Protein AF-A0A928RPT8-F1 (afdb_monomer_lite)

Secondary structure (DSSP, 8-state):
--SEEEEEEEEEEEEETTEEEEEEEEEESS-EEETTEEE-TT-EEEEE-TTSB-SSTT-EE-TT-EE-TT-EE-TT-EEES-EE-SSEEE-TT-EEES-EEE--SS-EEE-TT-EEES-EEESSEEE-TT-EEES-EEEEEEEE-TT-EEES-EEEEEEEEEE-TT-EEES-EEEE-SS-EE--------

Radius of gyration: 17.1 Å; chains: 1; bounding box: 44×31×48 Å

Foldseek 3Di:
DFQWDFPPVAWDWDDDPNDIFIWTWIFGCAWAPQVVDIDHHGDIFDTEGPQQEDSDAREGHHNLEHHEPQHHTEHSEYEENEYHHHQEYTYHLDYEYLEYADDEPNHEYEDDPFYEEVEYEYYQEYTEAVEYAYVEYEEYAEYEYHNFYHELEYEYEPEHYYGDDPHHHYNYYHYYDDYDDDDDDDPPDD

Sequence (190 aa):
MEKYSYDQSDFKEIERGGMIYRLCRIVALRDIHNPRLFVKAGEKGGYVFPDGLSQEGESWVDQGSVIGPQCEVAGNALVQQSYLGRNVVVKDNAVVTKSTLEFAPRGIEISGRGRVVSSYLQGNIRVSGEAAVVRSKMFGNINVFGIANVYDCNVESNSTLEIANREYYVGKTILAQGNEHRGVEKRLGR

Structure (mmCIF, N/CA/C/O backbone):
data_AF-A0A928RPT8-F1
#
_entry.id   AF-A0A928RPT8-F1
#
loop_
_atom_site.group_PDB
_atom_site.id
_atom_site.type_symbo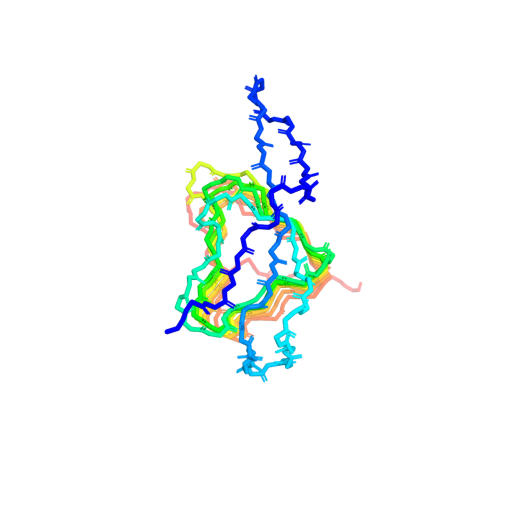l
_atom_site.label_atom_id
_atom_site.label_alt_id
_atom_site.label_comp_id
_atom_site.label_asym_id
_atom_site.label_entity_id
_atom_site.label_seq_id
_atom_site.pdbx_PDB_ins_code
_atom_site.Cartn_x
_atom_site.Cartn_y
_atom_site.Cartn_z
_atom_site.occupancy
_atom_site.B_iso_or_equiv
_atom_site.auth_seq_id
_atom_site.auth_comp_id
_atom_site.auth_asym_id
_atom_site.auth_atom_id
_atom_site.pdbx_PDB_model_num
ATOM 1 N N . MET A 1 1 ? -22.715 8.717 6.402 1.00 83.69 1 MET A N 1
ATOM 2 C CA . MET A 1 1 ? -22.383 7.779 7.494 1.00 83.69 1 MET A CA 1
ATOM 3 C C . MET A 1 1 ? -20.886 7.569 7.448 1.00 83.69 1 MET A C 1
ATOM 5 O O . MET A 1 1 ? -20.381 7.343 6.353 1.00 83.69 1 MET A O 1
ATOM 9 N N . GLU A 1 2 ? -20.192 7.716 8.575 1.00 96.44 2 GLU A N 1
ATOM 10 C CA . GLU A 1 2 ? -18.751 7.447 8.643 1.00 96.44 2 GLU A CA 1
ATOM 11 C C . GLU A 1 2 ? -18.465 5.987 8.271 1.00 96.44 2 GLU A C 1
ATOM 13 O O . GLU A 1 2 ? -19.263 5.092 8.560 1.00 96.44 2 GLU A O 1
ATOM 18 N N . LYS A 1 3 ? -17.351 5.748 7.577 1.00 98.19 3 LYS A N 1
ATOM 19 C CA . LYS A 1 3 ? -16.961 4.415 7.110 1.00 98.19 3 LYS A CA 1
ATOM 20 C C . LYS A 1 3 ? -16.283 3.618 8.219 1.00 98.19 3 LYS A C 1
ATOM 22 O O . LYS A 1 3 ? -16.537 2.423 8.361 1.00 98.19 3 LYS A O 1
ATOM 27 N N . TYR A 1 4 ? -15.425 4.266 8.997 1.00 98.69 4 TYR A N 1
ATOM 28 C CA . TYR A 1 4 ? -14.638 3.618 10.041 1.00 98.69 4 TYR A CA 1
ATOM 29 C C . TYR A 1 4 ? -14.286 4.598 11.167 1.00 98.69 4 TYR A C 1
ATOM 31 O O . TYR A 1 4 ? -14.308 5.811 10.968 1.00 98.69 4 TYR A O 1
ATOM 39 N N . SER A 1 5 ? -13.904 4.068 12.327 1.00 98.50 5 SER A N 1
ATOM 40 C CA . SER A 1 5 ? -13.319 4.827 13.438 1.00 98.50 5 SER A CA 1
ATOM 41 C C . SER A 1 5 ? -11.933 4.298 13.802 1.00 98.50 5 SER A C 1
ATOM 43 O O . SER A 1 5 ? -11.572 3.171 13.458 1.00 98.50 5 SER A O 1
ATOM 45 N N . TYR A 1 6 ? -11.164 5.097 14.538 1.00 98.38 6 TYR A N 1
ATOM 46 C CA . TYR A 1 6 ? -9.901 4.672 15.140 1.00 98.38 6 TYR A CA 1
ATOM 47 C C . TYR A 1 6 ? -10.133 4.128 16.556 1.00 98.38 6 TYR A C 1
ATOM 49 O O . TYR A 1 6 ? -10.641 4.843 17.420 1.00 98.38 6 TYR A O 1
ATOM 57 N N . ASP A 1 7 ? -9.723 2.887 16.813 1.00 98.12 7 ASP A N 1
ATOM 58 C CA . ASP A 1 7 ? -9.639 2.315 18.159 1.00 98.12 7 ASP A CA 1
ATOM 59 C C . ASP A 1 7 ? -8.396 2.888 18.858 1.00 98.12 7 ASP A C 1
ATOM 61 O O . ASP A 1 7 ? -7.265 2.476 18.606 1.00 98.12 7 ASP A O 1
ATOM 65 N N . GLN A 1 8 ? -8.606 3.882 19.724 1.00 96.00 8 GLN A N 1
ATOM 66 C CA . GLN A 1 8 ? -7.524 4.578 20.431 1.00 96.00 8 GLN A CA 1
ATOM 67 C C . GLN A 1 8 ? -6.778 3.678 21.429 1.00 96.00 8 GLN A C 1
ATOM 69 O O . GLN A 1 8 ? -5.660 4.012 21.827 1.00 96.00 8 GLN A O 1
ATOM 74 N N . SER A 1 9 ? -7.375 2.553 21.837 1.00 97.31 9 SER A N 1
ATOM 75 C CA . SER A 1 9 ? -6.769 1.598 22.770 1.00 97.31 9 SER A CA 1
ATOM 76 C C . SER A 1 9 ? -5.884 0.558 22.075 1.00 97.31 9 SER A C 1
ATOM 78 O O . SER A 1 9 ? -4.941 0.055 22.682 1.00 97.31 9 SER A O 1
ATOM 80 N N . ASP A 1 10 ? -6.136 0.284 20.793 1.00 98.31 10 ASP A N 1
ATOM 81 C CA . ASP A 1 10 ? -5.375 -0.646 19.956 1.00 98.31 10 ASP A CA 1
ATOM 82 C C . ASP A 1 10 ? -4.504 0.148 18.976 1.00 98.31 10 ASP A C 1
ATOM 84 O O . ASP A 1 10 ? -4.909 0.488 17.861 1.00 98.31 10 ASP A O 1
ATOM 88 N N . PHE A 1 11 ? -3.287 0.478 19.408 1.00 97.75 11 PHE A N 1
ATOM 89 C CA . PHE A 1 11 ? -2.359 1.300 18.639 1.00 97.75 11 PHE A CA 1
ATOM 90 C C . PHE A 1 11 ? -0.972 0.667 18.519 1.00 97.75 11 PHE A C 1
ATOM 92 O O . PHE A 1 11 ? -0.587 -0.226 19.273 1.00 97.75 11 PHE A O 1
ATOM 99 N N . LYS A 1 12 ? -0.209 1.163 17.546 1.00 96.12 12 LYS A N 1
ATOM 100 C CA . LYS A 1 12 ? 1.217 0.896 17.373 1.00 96.12 12 LYS A CA 1
ATOM 101 C C . LYS A 1 12 ? 1.977 2.204 17.291 1.00 96.12 12 LYS A C 1
ATOM 103 O O . LYS A 1 12 ? 1.490 3.175 16.716 1.00 96.12 12 LYS A O 1
ATOM 108 N N . GLU A 1 13 ? 3.195 2.188 17.804 1.00 95.94 13 GLU A N 1
ATOM 109 C CA . GLU A 1 13 ? 4.157 3.261 17.606 1.00 95.94 13 GLU A CA 1
ATOM 110 C C . GLU A 1 13 ? 5.238 2.793 16.638 1.00 95.94 13 GLU A C 1
ATOM 112 O O . GLU A 1 13 ? 5.719 1.660 16.718 1.00 95.94 13 GLU A O 1
ATOM 117 N N . ILE A 1 14 ? 5.589 3.656 15.690 1.00 91.81 14 ILE A N 1
ATOM 118 C CA . ILE A 1 14 ? 6.712 3.437 14.783 1.00 91.81 14 ILE A CA 1
ATOM 119 C C . ILE A 1 14 ? 7.678 4.610 14.895 1.00 91.81 14 ILE A C 1
ATOM 121 O O . ILE A 1 14 ? 7.263 5.768 14.909 1.00 91.81 14 ILE A O 1
ATOM 125 N N . GLU A 1 15 ? 8.971 4.310 14.936 1.00 90.69 15 GLU A N 1
ATOM 126 C CA . GLU A 1 15 ? 10.023 5.322 14.922 1.00 90.69 15 GLU A CA 1
ATOM 127 C C . GLU A 1 15 ? 10.595 5.471 13.509 1.00 90.69 15 GLU A C 1
ATOM 129 O O . GLU A 1 15 ? 10.984 4.486 12.865 1.00 90.69 15 GLU A O 1
ATOM 134 N N . ARG A 1 16 ? 10.641 6.707 13.003 1.00 83.50 16 ARG A N 1
ATOM 135 C CA . ARG A 1 16 ? 11.241 7.046 11.707 1.00 83.50 16 ARG A CA 1
ATOM 136 C C . ARG A 1 16 ? 11.881 8.428 11.763 1.00 83.50 16 ARG A C 1
ATOM 138 O O . ARG A 1 16 ? 11.219 9.410 12.076 1.00 83.50 16 ARG A O 1
ATOM 145 N N . GLY A 1 17 ? 13.169 8.508 11.421 1.00 82.06 17 GLY A N 1
ATOM 146 C CA . GLY A 1 17 ? 13.904 9.778 11.379 1.00 82.06 17 GLY A CA 1
ATOM 147 C C . GLY A 1 17 ? 13.954 10.508 12.726 1.00 82.06 17 GLY A C 1
ATOM 148 O O . GLY A 1 17 ? 13.899 11.732 12.743 1.00 82.06 17 GLY A O 1
ATOM 149 N N . GLY A 1 18 ? 13.987 9.765 13.840 1.00 88.50 18 GLY A N 1
ATOM 150 C CA . GLY A 1 18 ? 13.958 10.317 15.199 1.00 88.50 18 GLY A CA 1
ATOM 151 C C . GLY A 1 18 ? 12.587 10.830 15.659 1.00 88.50 18 GLY A C 1
ATOM 152 O O . GLY A 1 18 ? 12.485 11.396 16.742 1.00 88.50 18 GLY A O 1
ATOM 153 N N . MET A 1 19 ? 11.532 10.650 14.857 1.00 89.81 19 MET A N 1
ATOM 154 C CA . MET A 1 19 ? 10.150 10.949 15.236 1.00 89.81 19 MET A CA 1
ATOM 155 C C . MET A 1 19 ? 9.385 9.659 15.533 1.00 89.81 19 MET A C 1
ATOM 157 O O . MET A 1 19 ? 9.533 8.664 14.819 1.00 89.81 19 MET A O 1
ATOM 161 N N . ILE A 1 20 ? 8.534 9.701 16.559 1.00 94.00 20 ILE A N 1
ATOM 162 C CA . ILE A 1 20 ? 7.603 8.623 16.902 1.00 94.00 20 ILE A CA 1
ATOM 163 C C . ILE A 1 20 ? 6.233 8.966 16.318 1.00 94.00 20 ILE A C 1
ATOM 165 O O . ILE A 1 20 ? 5.695 10.046 16.556 1.00 94.00 20 ILE A O 1
ATOM 169 N N . TYR A 1 21 ? 5.665 8.033 15.561 1.00 94.44 21 TYR A N 1
ATOM 170 C CA . TYR A 1 21 ? 4.330 8.142 14.986 1.00 94.44 21 TYR A CA 1
ATOM 171 C C . TYR A 1 21 ? 3.413 7.106 15.619 1.00 94.44 21 TYR A C 1
ATOM 173 O O . TYR A 1 21 ? 3.744 5.921 15.652 1.00 94.44 21 TYR A O 1
ATOM 181 N N . ARG A 1 22 ? 2.234 7.548 16.062 1.00 97.25 22 ARG A N 1
ATOM 182 C CA . ARG A 1 22 ? 1.176 6.672 16.568 1.00 97.25 22 ARG A CA 1
ATOM 183 C C . ARG A 1 22 ? 0.184 6.341 15.458 1.00 97.25 22 ARG A C 1
ATOM 185 O O . ARG A 1 22 ? -0.337 7.235 14.796 1.00 97.25 22 ARG A O 1
ATOM 192 N N . LEU A 1 23 ? -0.070 5.053 15.271 1.00 98.19 23 LEU A N 1
ATOM 193 C CA . LEU A 1 23 ? -1.039 4.511 14.327 1.00 98.19 23 LEU A CA 1
ATOM 194 C C . LEU A 1 23 ? -2.105 3.770 15.120 1.00 98.19 23 LEU A C 1
ATOM 196 O O . LEU A 1 23 ? -1.769 2.955 15.979 1.00 98.19 23 LEU A O 1
ATOM 200 N N . CYS A 1 24 ? -3.372 4.001 14.807 1.00 98.50 24 CYS A N 1
ATOM 201 C CA . CYS A 1 24 ? -4.477 3.344 15.496 1.00 98.50 24 CYS A CA 1
ATOM 202 C C . CYS A 1 24 ? -5.098 2.281 14.593 1.00 98.50 24 CYS A C 1
ATOM 204 O O . CYS A 1 24 ? -5.123 2.408 13.364 1.00 98.50 24 CYS A O 1
ATOM 206 N N . ARG A 1 25 ? -5.586 1.207 15.206 1.00 98.69 25 ARG A N 1
ATOM 207 C CA . ARG A 1 25 ? -6.376 0.190 14.524 1.00 98.69 25 ARG A CA 1
ATOM 208 C C . ARG A 1 25 ? -7.669 0.823 14.016 1.00 98.69 25 ARG A C 1
ATOM 210 O O . ARG A 1 25 ? -8.351 1.509 14.773 1.00 98.69 25 ARG A O 1
ATOM 217 N N . ILE A 1 26 ? -8.028 0.578 12.760 1.00 98.75 26 ILE A N 1
ATOM 218 C CA . ILE A 1 26 ? -9.336 0.997 12.235 1.00 98.75 26 ILE A CA 1
ATOM 219 C C . ILE A 1 26 ? -10.408 -0.059 12.523 1.00 98.75 26 ILE A C 1
ATOM 221 O O . ILE A 1 26 ? -10.125 -1.260 12.505 1.00 98.75 26 ILE A O 1
ATOM 225 N N . VAL A 1 27 ? -11.642 0.384 12.750 1.00 98.75 27 VAL A N 1
ATOM 226 C CA . VAL A 1 27 ? -12.823 -0.470 12.946 1.00 98.75 27 VAL A CA 1
ATOM 227 C C . VAL A 1 27 ? -13.927 0.003 12.011 1.00 98.75 27 VAL A C 1
ATOM 229 O O . VAL A 1 27 ? -14.244 1.191 11.994 1.00 98.75 27 VAL A O 1
ATOM 232 N N . ALA A 1 28 ? -14.500 -0.903 11.220 1.00 98.75 28 ALA A N 1
ATOM 233 C CA . ALA A 1 28 ? -15.585 -0.569 10.305 1.00 98.75 28 ALA A CA 1
ATOM 234 C C . ALA A 1 28 ? -16.838 -0.138 11.089 1.00 98.75 28 ALA A C 1
ATOM 236 O O . ALA A 1 28 ? -17.271 -0.838 12.002 1.00 98.75 28 ALA A O 1
ATOM 237 N N . LEU A 1 29 ? -17.439 0.997 10.727 1.00 98.75 29 LEU A N 1
ATOM 238 C CA . LEU A 1 29 ? -18.676 1.503 11.347 1.00 98.75 29 LEU A CA 1
ATOM 239 C C . LEU A 1 29 ? -19.936 1.104 10.572 1.00 98.75 29 LEU A C 1
ATOM 241 O O . LEU A 1 29 ? -21.049 1.196 11.084 1.00 98.75 29 LEU A O 1
ATOM 245 N N . ARG A 1 30 ? -19.750 0.648 9.336 1.00 98.31 30 ARG A N 1
ATOM 246 C CA . ARG A 1 30 ? -20.781 0.114 8.450 1.00 98.31 30 ARG A CA 1
ATOM 247 C C . ARG A 1 30 ? -20.195 -1.015 7.618 1.00 98.31 30 ARG A C 1
ATOM 249 O O . ARG A 1 30 ? -18.977 -1.172 7.565 1.00 98.31 30 ARG A O 1
ATOM 256 N N . ASP A 1 31 ? -21.059 -1.736 6.921 1.00 98.56 31 ASP A N 1
ATOM 257 C CA . ASP A 1 31 ? -20.617 -2.670 5.895 1.00 98.56 31 ASP A CA 1
ATOM 258 C C . ASP A 1 31 ? -19.902 -1.913 4.761 1.00 98.56 31 ASP A C 1
ATOM 260 O O . ASP A 1 31 ? -20.344 -0.839 4.329 1.00 98.56 31 ASP A O 1
ATOM 264 N N . ILE A 1 32 ? -18.776 -2.461 4.299 1.00 98.44 32 ILE A N 1
ATOM 265 C CA . ILE A 1 32 ? -17.948 -1.903 3.223 1.00 98.44 32 ILE A CA 1
ATOM 266 C C . ILE A 1 32 ? -17.979 -2.877 2.053 1.00 98.44 32 ILE A C 1
ATOM 268 O O . ILE A 1 32 ? -17.556 -4.034 2.155 1.00 98.44 32 ILE A O 1
ATOM 272 N N . HIS A 1 33 ? -18.467 -2.385 0.921 1.00 97.50 33 HIS A N 1
ATOM 273 C CA . HIS A 1 33 ? -18.677 -3.144 -0.304 1.00 97.50 33 HIS A CA 1
ATOM 274 C C . HIS A 1 33 ? -17.552 -2.854 -1.299 1.00 97.50 33 HIS A C 1
ATOM 276 O O . HIS A 1 33 ? -17.775 -2.331 -2.393 1.00 97.50 33 HIS A O 1
ATOM 282 N N . ASN A 1 34 ? -16.316 -3.186 -0.920 1.00 97.94 34 ASN A N 1
ATOM 283 C CA . ASN A 1 34 ? -15.198 -3.074 -1.848 1.00 97.94 34 ASN A CA 1
ATOM 284 C C . ASN A 1 34 ? -15.406 -4.054 -3.026 1.00 97.94 34 ASN A C 1
ATOM 286 O O . ASN A 1 34 ? -15.812 -5.194 -2.808 1.00 97.94 34 ASN A O 1
ATOM 290 N N . PRO A 1 35 ? -15.060 -3.699 -4.279 1.00 96.56 35 PRO A N 1
ATOM 291 C CA . PRO A 1 35 ? -15.223 -4.603 -5.425 1.00 96.56 35 PRO A CA 1
ATOM 292 C C . PRO A 1 35 ? -14.519 -5.967 -5.309 1.00 96.56 35 PRO A C 1
ATOM 294 O O . PRO A 1 35 ? -14.736 -6.841 -6.147 1.00 96.56 35 PRO A O 1
ATOM 297 N N . ARG A 1 36 ? -13.622 -6.141 -4.331 1.00 95.81 36 ARG A N 1
ATOM 298 C CA . ARG A 1 36 ? -12.790 -7.341 -4.153 1.00 95.81 36 ARG A CA 1
ATOM 299 C C . ARG A 1 36 ? -12.995 -8.050 -2.821 1.00 95.81 36 ARG A C 1
ATOM 301 O O . ARG A 1 36 ? -12.497 -9.162 -2.670 1.00 95.81 36 ARG A O 1
ATOM 308 N N . LEU A 1 37 ? -13.675 -7.424 -1.863 1.00 95.31 37 LEU A N 1
ATOM 309 C CA . LEU A 1 37 ? -13.972 -8.023 -0.567 1.00 95.31 37 LEU A CA 1
ATOM 310 C C . LEU A 1 37 ? -15.183 -7.357 0.084 1.00 95.31 37 LEU A C 1
ATOM 312 O O . LEU A 1 37 ? -15.542 -6.233 -0.247 1.00 95.31 37 LEU A O 1
ATOM 316 N N . PHE A 1 38 ? -15.766 -8.044 1.054 1.00 97.50 38 PHE A N 1
ATOM 317 C CA . PHE A 1 38 ? -16.833 -7.513 1.888 1.00 97.50 38 PHE A CA 1
ATOM 318 C C . PHE A 1 38 ? -16.331 -7.412 3.328 1.00 97.50 38 PHE A C 1
ATOM 320 O O . PHE A 1 38 ? -15.849 -8.412 3.859 1.00 97.50 38 PHE A O 1
ATOM 327 N N . VAL A 1 39 ? -16.422 -6.222 3.927 1.00 98.50 39 VAL A N 1
ATOM 328 C CA . VAL A 1 39 ? -16.110 -5.986 5.349 1.00 98.50 39 VAL A CA 1
ATOM 329 C C . VAL A 1 39 ? -17.420 -5.766 6.075 1.00 98.50 39 VAL A C 1
ATOM 331 O O . VAL A 1 39 ? -18.199 -4.905 5.664 1.00 98.50 39 VAL A O 1
ATOM 334 N N . LYS A 1 40 ? -17.658 -6.502 7.156 1.00 98.44 40 LYS A N 1
ATOM 335 C CA . LYS A 1 40 ? -18.829 -6.258 8.004 1.00 98.44 40 LYS A CA 1
ATOM 336 C C . LYS A 1 40 ? -18.579 -5.119 8.983 1.00 98.44 40 LYS A C 1
ATOM 338 O O . LYS A 1 40 ? -17.462 -4.940 9.472 1.00 98.44 40 LYS A O 1
ATOM 343 N N . ALA A 1 41 ? -19.639 -4.400 9.337 1.00 98.62 41 ALA A N 1
ATOM 344 C CA . ALA A 1 41 ? -19.608 -3.470 10.458 1.00 98.62 41 ALA A CA 1
ATOM 345 C C . ALA A 1 41 ? -19.042 -4.154 11.721 1.00 98.62 41 ALA A C 1
ATOM 347 O O . ALA A 1 41 ? -19.405 -5.284 12.056 1.00 98.62 41 ALA A O 1
ATOM 348 N N . GLY A 1 42 ? -18.135 -3.467 12.414 1.00 98.50 42 GLY A N 1
ATOM 349 C CA . GLY A 1 42 ? -17.419 -3.966 13.588 1.00 98.50 42 GLY A CA 1
ATOM 350 C C . GLY A 1 42 ? -16.116 -4.717 13.290 1.00 98.50 42 GLY A C 1
ATOM 351 O O . GLY A 1 42 ? -15.343 -4.961 14.217 1.00 98.50 42 GLY A O 1
ATOM 352 N N . GLU A 1 43 ? -15.819 -5.065 12.033 1.00 98.69 43 GLU A N 1
ATOM 353 C CA . GLU A 1 43 ? -14.554 -5.727 11.701 1.00 98.69 43 GLU A CA 1
ATOM 354 C C . GLU A 1 43 ? -13.352 -4.782 11.846 1.00 98.69 43 GLU A C 1
ATOM 356 O O . GLU A 1 43 ? -13.387 -3.602 11.481 1.00 98.69 43 GLU A O 1
ATOM 361 N N . LYS A 1 44 ? -12.255 -5.329 12.381 1.00 98.62 44 LYS A N 1
ATOM 362 C CA . LYS A 1 44 ? -10.981 -4.623 12.548 1.00 98.62 44 LYS A CA 1
ATOM 363 C C . LYS A 1 44 ? -10.172 -4.655 11.246 1.00 98.62 44 LYS A C 1
ATOM 365 O O . LYS A 1 44 ? -9.917 -5.724 10.695 1.00 98.62 44 LYS A O 1
ATOM 370 N N . GLY A 1 45 ? -9.714 -3.491 10.791 1.00 98.69 45 GLY A N 1
ATOM 371 C CA . GLY A 1 45 ? -8.778 -3.339 9.671 1.00 98.69 45 GLY A CA 1
ATOM 372 C C . GLY A 1 45 ? -7.332 -3.186 10.143 1.00 98.69 45 GLY A C 1
ATOM 373 O O . GLY A 1 45 ? -6.969 -3.693 11.200 1.00 98.69 45 GLY A O 1
ATOM 374 N N . GLY A 1 46 ? -6.476 -2.530 9.362 1.00 98.75 46 GLY A N 1
ATOM 375 C CA . GLY A 1 46 ? -5.050 -2.347 9.672 1.00 98.75 46 GLY A CA 1
ATOM 376 C C . GLY A 1 46 ? -4.749 -1.262 10.707 1.00 98.75 46 GLY A C 1
ATOM 377 O O . GLY A 1 46 ? -5.653 -0.636 11.260 1.00 98.75 46 GLY A O 1
ATOM 378 N N . TYR A 1 47 ? -3.457 -1.035 10.960 1.00 98.81 47 TYR A N 1
ATOM 379 C CA . TYR A 1 47 ? -2.992 0.136 11.713 1.00 98.81 47 TYR A CA 1
ATOM 380 C C . TYR A 1 47 ? -2.754 1.288 10.750 1.00 98.81 47 TYR A C 1
ATOM 382 O O . TYR A 1 47 ? -1.955 1.163 9.822 1.00 98.81 47 TYR A O 1
ATOM 390 N N . VAL A 1 48 ? -3.432 2.405 10.973 1.00 98.69 48 VAL A N 1
ATOM 391 C CA . VAL A 1 48 ? -3.434 3.533 10.044 1.00 98.69 48 VAL A CA 1
ATOM 392 C C . VAL A 1 48 ? -3.071 4.793 10.820 1.00 98.69 48 VAL A C 1
ATOM 394 O O . VAL A 1 48 ? -3.614 5.054 11.896 1.00 98.69 48 VAL A O 1
ATOM 397 N N . PHE A 1 49 ? -2.114 5.557 10.300 1.00 97.94 49 PHE A N 1
ATOM 398 C CA . PHE A 1 49 ? -1.849 6.911 10.775 1.00 97.94 49 PHE A CA 1
ATOM 399 C C . PHE A 1 49 ? -3.106 7.778 10.567 1.00 97.94 49 PHE A C 1
ATOM 401 O O . PHE A 1 49 ? -3.830 7.542 9.596 1.00 97.94 49 PHE A O 1
ATOM 408 N N . PRO A 1 50 ? -3.411 8.753 11.442 1.00 96.38 50 PRO A N 1
ATOM 409 C CA . PRO A 1 50 ? -4.544 9.651 11.231 1.00 96.38 50 PRO A CA 1
ATOM 410 C C . PRO A 1 50 ? -4.601 10.194 9.795 1.00 96.38 50 PRO A C 1
ATOM 412 O O . PRO A 1 50 ? -3.571 10.537 9.218 1.00 96.38 50 PRO A O 1
ATOM 415 N N . ASP A 1 51 ? -5.799 10.186 9.211 1.00 94.69 51 ASP A N 1
ATOM 416 C CA . ASP A 1 51 ? -6.108 10.586 7.829 1.00 94.69 51 ASP A CA 1
ATOM 417 C C . ASP A 1 51 ? -5.529 9.690 6.713 1.00 94.69 51 ASP A C 1
ATOM 419 O O . ASP A 1 51 ? -5.752 9.938 5.530 1.00 94.69 51 ASP A O 1
ATOM 423 N N . GLY A 1 52 ? -4.853 8.586 7.054 1.00 97.88 52 GLY A N 1
ATOM 424 C CA . GLY A 1 52 ? -4.239 7.679 6.075 1.00 97.88 52 GLY A CA 1
ATOM 425 C C . GLY A 1 52 ? -5.210 6.825 5.245 1.00 97.88 52 GLY A C 1
ATOM 426 O O . GLY A 1 52 ? -4.796 6.172 4.287 1.00 97.88 52 GLY A O 1
ATOM 427 N N . LEU A 1 53 ? -6.498 6.807 5.594 1.00 98.75 53 LEU A N 1
ATOM 428 C CA . LEU A 1 53 ? -7.565 6.110 4.873 1.00 98.75 53 LEU A CA 1
ATOM 429 C C . LEU A 1 53 ? -8.734 7.082 4.682 1.00 98.75 53 LEU A C 1
ATOM 431 O O . LEU A 1 53 ? -9.251 7.633 5.647 1.00 98.75 53 LEU A O 1
ATOM 435 N N . SER A 1 54 ? -9.194 7.295 3.456 1.00 98.50 54 SER A N 1
ATOM 436 C CA . SER A 1 54 ? -10.332 8.188 3.216 1.00 98.50 54 SER A CA 1
ATOM 437 C C . SER A 1 54 ? -11.600 7.655 3.890 1.00 98.50 54 SER A C 1
ATOM 439 O O . SER A 1 54 ? -11.832 6.447 3.886 1.00 98.50 54 SER A O 1
ATOM 441 N N . GLN A 1 55 ? -12.440 8.535 4.442 1.00 98.38 55 GLN A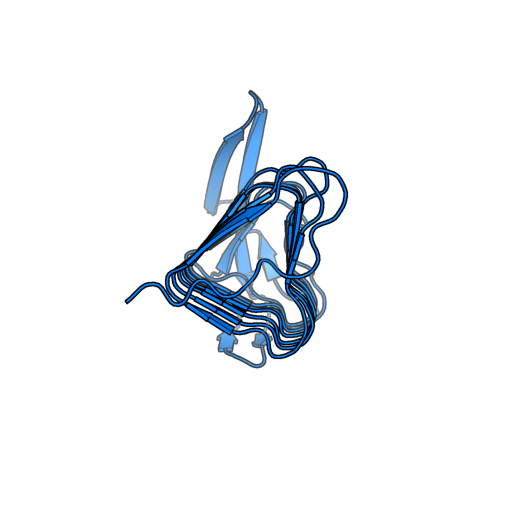 N 1
ATOM 442 C CA . GLN A 1 55 ? -13.795 8.186 4.899 1.00 98.38 55 GLN A CA 1
ATOM 443 C C . GLN A 1 55 ? -14.769 7.966 3.728 1.00 98.38 55 GLN A C 1
ATOM 445 O O . GLN A 1 55 ? -15.823 7.357 3.905 1.00 98.38 55 GLN A O 1
ATOM 450 N N . GLU A 1 56 ? -14.408 8.420 2.528 1.00 98.12 56 GLU A N 1
ATOM 451 C CA . GLU A 1 56 ? -15.201 8.276 1.310 1.00 98.12 56 GLU A CA 1
ATOM 452 C C . GLU A 1 56 ? -14.865 6.982 0.551 1.00 98.12 56 GLU A C 1
ATOM 454 O O . GLU A 1 56 ? -13.824 6.346 0.764 1.00 98.12 56 GLU A O 1
ATOM 459 N N . GLY A 1 57 ? -15.772 6.585 -0.347 1.00 97.50 57 GLY A N 1
ATOM 460 C CA . GLY A 1 57 ? -15.646 5.372 -1.157 1.00 97.50 57 GLY A CA 1
ATOM 461 C C . GLY A 1 57 ? -15.606 4.079 -0.337 1.00 97.50 57 GLY A C 1
ATOM 462 O O . GLY A 1 57 ? -15.891 4.060 0.859 1.00 97.50 57 GLY A O 1
ATOM 463 N N . GLU A 1 58 ? -15.220 2.985 -0.990 1.00 98.44 58 GLU A N 1
ATOM 464 C CA . GLU A 1 58 ? -15.174 1.642 -0.399 1.00 98.44 58 GLU A CA 1
ATOM 465 C C . GLU A 1 58 ? -13.734 1.139 -0.198 1.00 98.44 58 GLU A C 1
ATOM 467 O O . GLU A 1 58 ? -13.484 -0.067 -0.136 1.00 98.44 58 GLU A O 1
ATOM 472 N N . SER A 1 59 ? -12.751 2.045 -0.134 1.00 98.69 59 SER A N 1
ATOM 473 C CA . SER A 1 59 ? -11.360 1.678 0.127 1.00 98.69 59 SER A CA 1
ATOM 474 C C . SER A 1 59 ? -11.194 1.057 1.513 1.00 98.69 59 SER A C 1
ATOM 476 O O . SER A 1 59 ? -11.851 1.480 2.472 1.00 98.69 59 SER A O 1
ATOM 478 N N . TRP A 1 60 ? -10.304 0.067 1.621 1.00 98.81 60 TRP A N 1
ATOM 479 C CA . TRP A 1 60 ? -10.058 -0.648 2.872 1.00 98.81 60 TRP A CA 1
ATOM 480 C C . TRP A 1 60 ? -8.601 -1.085 3.037 1.00 98.81 60 TRP A C 1
ATOM 482 O O . TRP A 1 60 ? -7.897 -1.388 2.069 1.00 98.81 60 TRP A O 1
ATOM 492 N N . VAL A 1 61 ? -8.179 -1.142 4.299 1.00 98.88 61 VAL A N 1
ATOM 493 C CA . VAL A 1 61 ? -6.858 -1.588 4.746 1.00 98.88 61 VAL A CA 1
ATOM 494 C C . VAL A 1 61 ? -7.074 -2.777 5.674 1.00 98.88 61 VAL A C 1
ATOM 496 O O . VAL A 1 61 ? -7.687 -2.633 6.732 1.00 98.88 61 VAL A O 1
ATOM 499 N N . ASP A 1 62 ? -6.586 -3.955 5.293 1.00 98.44 62 ASP A N 1
ATOM 500 C CA . ASP A 1 62 ? -6.824 -5.175 6.069 1.00 98.44 62 ASP A CA 1
ATOM 501 C C . ASP A 1 62 ? -6.029 -5.242 7.381 1.00 98.44 62 ASP A C 1
ATOM 503 O O . ASP A 1 62 ? -5.077 -4.497 7.616 1.00 98.44 62 ASP A O 1
ATOM 507 N N . GLN A 1 63 ? -6.398 -6.202 8.230 1.00 98.12 63 GLN A N 1
ATOM 508 C CA . GLN A 1 63 ? -5.806 -6.395 9.553 1.00 98.12 63 GLN A CA 1
ATOM 509 C C . GLN A 1 63 ? -4.284 -6.608 9.547 1.00 98.12 63 GLN A C 1
ATOM 511 O O . GLN A 1 63 ? -3.619 -6.289 10.540 1.00 98.12 63 GLN A O 1
ATOM 516 N N . GLY A 1 64 ? -3.739 -7.139 8.448 1.00 98.06 64 GLY A N 1
ATOM 517 C CA . GLY A 1 64 ? -2.313 -7.396 8.262 1.00 98.06 64 GLY A CA 1
ATOM 518 C C . GLY A 1 64 ? -1.511 -6.197 7.755 1.00 98.06 64 GLY A C 1
ATOM 519 O O . GLY A 1 64 ? -0.300 -6.328 7.593 1.00 98.06 64 GLY A O 1
ATOM 520 N N . SER A 1 65 ? -2.153 -5.059 7.488 1.00 98.69 65 SER A N 1
ATOM 521 C CA . SER A 1 65 ? -1.513 -3.901 6.865 1.00 98.69 65 SER A CA 1
ATOM 522 C C . SER A 1 65 ? -1.197 -2.770 7.846 1.00 98.69 65 SER A C 1
ATOM 524 O O . SER A 1 65 ? -1.821 -2.621 8.903 1.00 98.69 65 SER A O 1
ATOM 526 N N . VAL A 1 66 ? -0.207 -1.957 7.474 1.00 98.44 66 VAL A N 1
ATOM 527 C CA . VAL A 1 66 ? 0.247 -0.777 8.220 1.00 98.44 66 VAL A CA 1
ATOM 528 C C . VAL A 1 66 ? 0.410 0.396 7.258 1.00 98.44 66 VAL A C 1
ATOM 530 O O . VAL A 1 66 ? 1.112 0.277 6.253 1.00 98.44 66 VAL A O 1
ATOM 533 N N . ILE A 1 67 ? -0.221 1.524 7.577 1.00 98.31 67 ILE A N 1
ATOM 534 C CA . ILE A 1 67 ? -0.221 2.745 6.766 1.00 98.31 67 ILE A CA 1
ATOM 535 C C . ILE A 1 67 ? 0.400 3.871 7.586 1.00 98.31 67 ILE A C 1
ATOM 537 O O . ILE A 1 67 ? -0.200 4.350 8.547 1.00 98.31 67 ILE A O 1
ATOM 541 N N . GLY A 1 68 ? 1.624 4.248 7.236 1.00 95.88 68 GLY A N 1
ATOM 542 C CA . GLY A 1 68 ? 2.394 5.268 7.931 1.00 95.88 68 GLY A CA 1
ATOM 543 C C . GLY A 1 68 ? 2.008 6.706 7.560 1.00 95.88 68 GLY A C 1
ATOM 544 O O . GLY A 1 68 ? 1.039 6.942 6.834 1.00 95.88 68 GLY A O 1
ATOM 545 N N . PRO A 1 69 ? 2.752 7.694 8.085 1.00 93.62 69 PRO A N 1
ATOM 546 C CA . PRO A 1 69 ? 2.422 9.108 7.940 1.00 93.62 69 PRO A CA 1
ATOM 547 C C . PRO A 1 69 ? 2.477 9.580 6.484 1.00 93.62 69 PRO A C 1
ATOM 549 O O . PRO A 1 69 ? 3.295 9.111 5.694 1.00 93.62 69 PRO A O 1
ATOM 552 N N . GLN A 1 70 ? 1.642 10.565 6.140 1.00 93.81 70 GLN A N 1
ATOM 553 C CA . GLN A 1 70 ? 1.553 11.144 4.787 1.00 93.81 70 GLN A CA 1
ATOM 554 C C . GLN A 1 70 ? 1.242 10.115 3.686 1.00 93.81 70 GLN A C 1
ATOM 556 O O . GLN A 1 70 ? 1.571 10.329 2.521 1.00 93.81 70 GLN A O 1
ATOM 561 N N . CYS A 1 71 ? 0.662 8.976 4.052 1.00 96.81 71 CYS A N 1
ATOM 562 C CA . CYS A 1 71 ? 0.071 8.060 3.092 1.00 96.81 71 CYS A CA 1
ATOM 563 C C . CYS A 1 71 ? -1.422 8.361 2.947 1.00 96.81 71 CYS A C 1
ATOM 565 O O . CYS A 1 71 ? -2.023 8.926 3.853 1.00 96.81 71 CYS A O 1
ATOM 567 N N . GLU A 1 72 ? -2.015 7.953 1.832 1.00 98.12 72 GLU A N 1
ATOM 568 C CA . GLU A 1 72 ? -3.446 8.093 1.574 1.00 98.12 72 GLU A CA 1
ATOM 569 C C . GLU A 1 72 ? -3.968 6.847 0.855 1.00 98.12 72 GLU A C 1
ATOM 571 O O . GLU A 1 72 ? -3.422 6.433 -0.171 1.00 98.12 72 GLU A O 1
ATOM 576 N N . VAL A 1 73 ? -5.043 6.255 1.377 1.00 98.88 73 VAL A N 1
ATOM 577 C CA . VAL A 1 73 ? -5.767 5.147 0.743 1.00 98.88 73 VAL A CA 1
ATOM 578 C C . VAL A 1 73 ? -7.205 5.583 0.445 1.00 98.88 73 VAL A C 1
ATOM 580 O O . VAL A 1 73 ? -7.990 5.809 1.363 1.00 98.88 73 VAL A O 1
ATOM 583 N N . ALA A 1 74 ? -7.592 5.693 -0.827 1.00 98.75 74 ALA A N 1
ATOM 584 C CA . ALA A 1 74 ? -8.854 6.333 -1.232 1.00 98.75 74 ALA A CA 1
ATOM 585 C C . ALA A 1 74 ? -9.600 5.600 -2.367 1.00 98.75 74 ALA A C 1
ATOM 587 O O . ALA A 1 74 ? -9.113 4.625 -2.940 1.00 98.75 74 ALA A O 1
ATOM 588 N N . GLY A 1 75 ? -10.814 6.058 -2.692 1.00 98.50 75 GLY A N 1
ATOM 589 C CA . GLY A 1 75 ? -11.662 5.457 -3.727 1.00 98.50 75 GLY A CA 1
ATOM 590 C C . GLY A 1 75 ? -12.144 4.057 -3.337 1.00 98.50 75 GLY A C 1
ATOM 591 O O . GLY A 1 75 ? -12.737 3.874 -2.283 1.00 98.50 75 GLY A O 1
ATOM 592 N N . ASN A 1 76 ? -11.860 3.070 -4.180 1.00 98.56 76 ASN A N 1
ATOM 593 C CA . ASN A 1 76 ? -12.085 1.635 -3.976 1.00 98.56 76 ASN A CA 1
ATOM 594 C C . ASN A 1 76 ? -10.759 0.864 -3.825 1.00 98.56 76 ASN A C 1
ATOM 596 O O . ASN A 1 76 ? -10.706 -0.349 -4.071 1.00 98.56 76 ASN A O 1
ATOM 600 N N . ALA A 1 77 ? -9.676 1.563 -3.478 1.00 98.81 77 ALA A N 1
ATOM 601 C CA . ALA A 1 77 ? -8.369 0.958 -3.299 1.00 98.81 77 ALA A CA 1
ATOM 602 C C . ALA A 1 77 ? -8.394 -0.121 -2.214 1.00 98.81 77 ALA A C 1
ATOM 604 O O . ALA A 1 77 ? -9.075 0.010 -1.196 1.00 98.81 77 ALA A O 1
ATOM 605 N N . LEU A 1 78 ? -7.618 -1.180 -2.419 1.00 98.81 78 LEU A N 1
ATOM 606 C CA . LEU A 1 78 ? -7.491 -2.265 -1.456 1.00 98.81 78 LEU A CA 1
ATOM 607 C C . LEU A 1 78 ? -6.025 -2.483 -1.089 1.00 98.81 78 LEU A C 1
ATOM 609 O O . LEU A 1 78 ? -5.200 -2.762 -1.961 1.00 98.81 78 LEU A O 1
ATOM 613 N N . VAL A 1 79 ? -5.721 -2.400 0.206 1.00 98.94 79 VAL A N 1
ATOM 614 C CA . VAL A 1 79 ? -4.390 -2.683 0.755 1.00 98.94 79 VAL A CA 1
ATOM 615 C C . VAL A 1 79 ? -4.474 -3.893 1.682 1.00 98.94 79 VAL A C 1
ATOM 617 O O . VAL A 1 79 ? -5.238 -3.888 2.648 1.00 98.94 79 VAL A O 1
ATOM 620 N N . GLN A 1 80 ? -3.710 -4.942 1.370 1.00 98.75 80 GLN A N 1
ATOM 621 C CA . GLN A 1 80 ? -3.734 -6.209 2.102 1.00 98.75 80 GLN A CA 1
ATOM 622 C C . GLN A 1 80 ? -2.342 -6.717 2.451 1.00 98.75 80 GLN A C 1
ATOM 624 O O . GLN A 1 80 ? -1.471 -6.792 1.582 1.00 98.75 80 GLN A O 1
ATOM 629 N N . GLN A 1 81 ? -2.134 -7.128 3.700 1.00 98.75 81 GLN A N 1
ATOM 630 C CA . GLN A 1 81 ? -0.864 -7.664 4.199 1.00 98.75 81 GLN A CA 1
ATOM 631 C C . GLN A 1 81 ? 0.353 -6.822 3.769 1.00 98.75 81 GLN A C 1
ATOM 633 O O . GLN A 1 81 ? 1.371 -7.374 3.356 1.00 98.75 81 GLN A O 1
ATOM 638 N N . SER A 1 82 ? 0.219 -5.495 3.749 1.00 98.81 82 SER A N 1
ATOM 639 C CA . SER A 1 82 ? 1.202 -4.592 3.139 1.00 98.81 82 SER A CA 1
ATOM 640 C C . SER A 1 82 ? 1.627 -3.475 4.084 1.00 98.81 82 SER A C 1
ATOM 642 O O . SER A 1 82 ? 0.894 -3.085 4.991 1.00 98.81 82 SER A O 1
ATOM 644 N N . TYR A 1 83 ? 2.817 -2.937 3.844 1.00 98.25 83 TYR A N 1
ATOM 645 C CA . TYR A 1 83 ? 3.353 -1.789 4.564 1.00 98.25 83 TYR A CA 1
ATOM 646 C C . TYR A 1 83 ? 3.498 -0.605 3.607 1.00 98.25 83 TYR A C 1
ATOM 648 O O . TYR A 1 83 ? 4.239 -0.685 2.624 1.00 98.25 83 TYR A O 1
ATOM 656 N N . LEU A 1 84 ? 2.801 0.492 3.905 1.00 97.81 84 LEU A N 1
ATOM 657 C CA . LEU A 1 84 ? 2.992 1.780 3.244 1.00 97.81 84 LEU A CA 1
ATOM 658 C C . LEU A 1 84 ? 3.732 2.700 4.214 1.00 97.81 84 LEU A C 1
ATOM 660 O O . LEU A 1 84 ? 3.214 3.013 5.282 1.00 97.81 84 LEU A O 1
ATOM 664 N N . GLY A 1 85 ? 4.956 3.093 3.871 1.00 94.00 85 GLY A N 1
ATOM 665 C CA . GLY A 1 85 ? 5.830 3.824 4.785 1.00 94.00 85 GLY A CA 1
ATOM 666 C C . GLY A 1 85 ? 5.471 5.300 4.934 1.00 94.00 85 GLY A C 1
ATOM 667 O O . GLY A 1 85 ? 4.965 5.723 5.968 1.00 94.00 85 GLY A O 1
ATOM 668 N N . ARG A 1 86 ? 5.819 6.104 3.927 1.00 91.94 86 ARG A N 1
ATOM 669 C CA . ARG A 1 86 ? 5.622 7.559 3.926 1.00 91.94 86 ARG A CA 1
ATOM 670 C C . ARG A 1 86 ? 5.451 8.059 2.499 1.00 91.94 86 ARG A C 1
ATOM 672 O O . ARG A 1 86 ? 6.151 7.566 1.617 1.00 91.94 86 ARG A O 1
ATOM 679 N N . ASN A 1 87 ? 4.594 9.060 2.294 1.00 94.06 87 ASN A N 1
ATOM 680 C CA . ASN A 1 87 ? 4.314 9.649 0.977 1.00 94.06 87 ASN A CA 1
ATOM 681 C C . ASN A 1 87 ? 3.829 8.604 -0.046 1.00 94.06 87 ASN A C 1
ATOM 683 O O . ASN A 1 87 ? 4.288 8.591 -1.187 1.00 94.06 87 ASN A O 1
ATOM 687 N N . VAL A 1 88 ? 2.943 7.690 0.363 1.00 97.56 88 VAL A N 1
ATOM 688 C CA . VAL A 1 88 ? 2.376 6.676 -0.538 1.00 97.56 88 VAL A CA 1
ATOM 689 C C . VAL A 1 88 ? 0.891 6.926 -0.745 1.00 97.56 88 VAL A C 1
ATOM 691 O O . VAL A 1 88 ? 0.130 6.952 0.215 1.00 97.56 88 VAL A O 1
ATOM 694 N N . VAL A 1 89 ? 0.470 7.046 -1.998 1.00 98.25 89 VAL A N 1
ATOM 695 C CA . VAL A 1 89 ? -0.936 7.216 -2.372 1.00 98.25 89 VAL A CA 1
ATOM 696 C C . VAL A 1 89 ? -1.416 5.966 -3.100 1.00 98.25 89 VAL A C 1
ATOM 698 O O . VAL A 1 89 ? -0.826 5.557 -4.099 1.00 98.25 89 VAL A O 1
ATOM 701 N N . VAL A 1 90 ? -2.505 5.367 -2.623 1.00 98.81 90 VAL A N 1
ATOM 702 C CA . VAL A 1 90 ? -3.188 4.239 -3.267 1.00 98.81 90 VAL A CA 1
ATOM 703 C C . VAL A 1 90 ? -4.656 4.613 -3.448 1.00 98.81 90 VAL A C 1
ATOM 705 O O . VAL A 1 90 ? -5.395 4.733 -2.475 1.00 98.81 90 VAL A O 1
ATOM 708 N N . LYS A 1 91 ? -5.101 4.813 -4.688 1.00 98.62 91 LYS A N 1
ATOM 709 C CA . LYS A 1 91 ? -6.443 5.352 -4.970 1.00 98.62 91 LYS A CA 1
ATOM 710 C C . LYS A 1 91 ? -7.145 4.647 -6.127 1.00 98.62 91 LYS A C 1
ATOM 712 O O . LYS A 1 91 ? -6.641 3.673 -6.686 1.00 98.62 91 LYS A O 1
ATOM 717 N N . ASP A 1 92 ? -8.327 5.139 -6.485 1.00 98.69 92 ASP A N 1
ATOM 718 C CA . ASP A 1 92 ? -9.189 4.582 -7.529 1.00 98.69 92 ASP A CA 1
ATOM 719 C C . ASP A 1 92 ? -9.551 3.118 -7.241 1.00 98.69 92 ASP A C 1
ATOM 721 O O . ASP A 1 92 ? -10.103 2.822 -6.195 1.00 98.69 92 ASP A O 1
ATOM 725 N N . ASN A 1 93 ? -9.259 2.179 -8.138 1.00 98.56 93 ASN A N 1
ATOM 726 C CA . ASN A 1 93 ? -9.469 0.746 -7.945 1.00 98.56 93 ASN A CA 1
ATOM 727 C C . ASN A 1 93 ? -8.130 0.003 -7.796 1.00 98.56 93 ASN A C 1
ATOM 729 O O . ASN A 1 93 ? -8.064 -1.181 -8.140 1.00 98.56 93 ASN A O 1
ATOM 733 N N . ALA A 1 94 ? -7.070 0.675 -7.341 1.00 98.75 94 ALA A N 1
ATOM 734 C CA . ALA A 1 94 ? -5.751 0.078 -7.173 1.00 98.75 94 ALA A CA 1
ATOM 735 C C . ALA A 1 94 ? -5.732 -1.031 -6.108 1.00 98.75 94 ALA A C 1
ATOM 737 O O . ALA A 1 94 ? -6.540 -1.049 -5.177 1.00 98.75 94 ALA A O 1
ATOM 738 N N . VAL A 1 95 ? -4.788 -1.963 -6.244 1.00 98.81 95 VAL A N 1
ATOM 739 C CA . VAL A 1 95 ? -4.590 -3.059 -5.286 1.00 98.81 95 VAL A CA 1
ATOM 740 C C . VAL A 1 95 ? -3.124 -3.173 -4.915 1.00 98.81 95 VAL A C 1
ATOM 742 O O . VAL A 1 95 ? -2.267 -3.316 -5.789 1.00 98.81 95 VAL A O 1
ATOM 745 N N . VAL A 1 96 ? -2.853 -3.184 -3.614 1.00 98.88 96 VAL A N 1
ATOM 746 C CA . VAL A 1 96 ? -1.530 -3.457 -3.056 1.00 98.88 96 VAL A CA 1
ATOM 747 C C . VAL A 1 96 ? -1.643 -4.645 -2.107 1.00 98.88 96 VAL A C 1
ATOM 749 O O . VAL A 1 96 ? -2.386 -4.599 -1.129 1.00 98.88 96 VAL A O 1
ATOM 752 N N . THR A 1 97 ? -0.929 -5.730 -2.397 1.00 98.81 97 THR A N 1
ATOM 753 C CA . THR A 1 97 ? -1.012 -6.972 -1.617 1.00 98.81 97 THR A CA 1
ATOM 754 C C . THR A 1 97 ? 0.376 -7.513 -1.303 1.00 98.81 97 THR A C 1
ATOM 756 O O . THR A 1 97 ? 1.213 -7.604 -2.202 1.00 98.81 97 THR A O 1
ATOM 759 N N . LYS A 1 98 ? 0.628 -7.930 -0.056 1.00 98.81 98 LYS A N 1
ATOM 760 C CA . LYS A 1 98 ? 1.901 -8.541 0.377 1.00 98.81 98 LYS A CA 1
ATOM 761 C C . LYS A 1 98 ? 3.139 -7.713 0.002 1.00 98.81 98 LYS A C 1
ATOM 763 O O . LYS A 1 98 ? 4.161 -8.287 -0.357 1.00 98.81 98 LYS A O 1
ATOM 768 N N . SER A 1 99 ? 3.027 -6.387 -0.013 1.00 98.81 99 SER A N 1
ATOM 769 C CA . SER A 1 99 ? 4.052 -5.505 -0.581 1.00 98.81 99 SER A CA 1
ATOM 770 C C . SER A 1 99 ? 4.533 -4.458 0.417 1.00 98.81 99 SER A C 1
ATOM 772 O O . SER A 1 99 ? 3.812 -4.076 1.338 1.00 98.81 99 SER A O 1
ATOM 774 N N . THR A 1 100 ? 5.748 -3.970 0.191 1.00 98.50 100 THR A N 1
ATOM 775 C CA . THR A 1 100 ? 6.368 -2.894 0.969 1.00 98.50 100 THR A CA 1
ATOM 776 C C . THR A 1 100 ? 6.654 -1.725 0.039 1.00 98.50 100 THR A C 1
ATOM 778 O O . THR A 1 100 ? 7.367 -1.878 -0.952 1.00 98.50 100 THR A O 1
ATOM 781 N N . LEU A 1 101 ? 6.060 -0.571 0.333 1.00 97.88 101 LEU A N 1
ATOM 782 C CA . LEU A 1 101 ? 6.233 0.668 -0.422 1.00 97.88 101 LEU A CA 1
ATOM 783 C C . LEU A 1 101 ? 6.884 1.687 0.519 1.00 97.88 101 LEU A C 1
ATOM 785 O O . LEU A 1 101 ? 6.250 2.141 1.475 1.00 97.88 101 LEU A O 1
ATOM 789 N N . GLU A 1 102 ? 8.156 2.012 0.288 1.00 91.69 102 GLU A N 1
ATOM 790 C CA . GLU A 1 102 ? 8.979 2.772 1.233 1.00 91.69 102 GLU A CA 1
ATOM 791 C C . GLU A 1 102 ? 9.621 4.026 0.621 1.00 91.69 102 GLU A C 1
ATOM 793 O O . GLU A 1 102 ? 10.062 4.031 -0.521 1.00 91.69 102 GLU A O 1
ATOM 798 N N . PHE A 1 103 ? 9.664 5.085 1.439 1.00 75.38 103 PHE A N 1
ATOM 799 C CA . PHE A 1 103 ? 10.457 6.315 1.333 1.00 75.38 103 PHE A CA 1
ATOM 800 C C . PHE A 1 103 ? 10.794 6.832 -0.075 1.00 75.38 103 PHE A C 1
ATOM 802 O O . PHE A 1 103 ? 11.699 6.341 -0.754 1.00 75.38 103 PHE A O 1
ATOM 809 N N . ALA A 1 104 ? 10.181 7.960 -0.440 1.00 64.56 104 ALA A N 1
ATOM 810 C CA . ALA A 1 104 ? 10.658 8.772 -1.548 1.00 64.56 104 ALA A CA 1
ATOM 811 C C . ALA A 1 104 ? 10.326 10.261 -1.372 1.00 64.56 104 ALA A C 1
ATOM 813 O O . ALA A 1 104 ? 9.250 10.587 -0.856 1.00 64.56 104 ALA A O 1
ATOM 814 N N . PRO A 1 105 ? 11.194 11.180 -1.839 1.00 70.12 105 PRO A N 1
ATOM 815 C CA . PRO A 1 105 ? 10.936 12.617 -1.766 1.00 70.12 105 PRO A CA 1
ATOM 816 C C . PRO A 1 105 ? 9.658 13.043 -2.502 1.00 70.12 105 PRO A C 1
ATOM 818 O O . PRO A 1 105 ? 8.982 13.959 -2.047 1.00 70.12 105 PRO A O 1
ATOM 821 N N . ARG A 1 106 ? 9.323 12.385 -3.626 1.00 78.00 106 ARG A N 1
ATOM 822 C CA . ARG A 1 106 ? 8.116 12.660 -4.432 1.00 78.00 106 ARG A CA 1
ATOM 823 C C . ARG A 1 106 ? 7.030 11.584 -4.291 1.00 78.00 106 ARG A C 1
ATOM 825 O O . ARG A 1 106 ? 5.969 11.734 -4.884 1.00 78.00 106 ARG A O 1
ATOM 832 N N . GLY A 1 107 ? 7.282 10.555 -3.483 1.00 91.88 107 GLY A N 1
ATOM 833 C CA . GLY A 1 107 ? 6.310 9.528 -3.116 1.00 91.88 107 GLY A CA 1
ATOM 834 C C . GLY A 1 107 ? 6.122 8.390 -4.121 1.00 91.88 107 GLY A C 1
ATOM 835 O O . GLY A 1 107 ? 6.708 8.375 -5.202 1.00 91.88 107 GLY A O 1
ATOM 836 N N . ILE A 1 108 ? 5.290 7.427 -3.727 1.00 97.56 108 ILE A N 1
ATOM 837 C CA . ILE A 1 108 ? 4.842 6.310 -4.565 1.00 97.56 108 ILE A CA 1
ATOM 838 C C . ILE A 1 108 ? 3.342 6.474 -4.807 1.00 97.56 108 ILE A C 1
ATOM 840 O O . ILE A 1 108 ? 2.589 6.705 -3.864 1.00 97.56 108 ILE A O 1
ATOM 844 N N . GLU A 1 109 ? 2.891 6.331 -6.049 1.00 98.06 109 GLU A N 1
ATOM 845 C CA . GLU A 1 109 ? 1.475 6.450 -6.407 1.00 98.06 109 GLU A CA 1
ATOM 846 C C . GLU A 1 109 ? 0.992 5.208 -7.157 1.00 98.06 109 GLU A C 1
ATOM 848 O O . GLU A 1 109 ? 1.487 4.900 -8.241 1.00 98.06 109 GLU A O 1
ATOM 853 N N . ILE A 1 110 ? -0.015 4.525 -6.610 1.00 98.62 110 ILE A N 1
ATOM 854 C CA . ILE A 1 110 ? -0.714 3.416 -7.264 1.00 98.62 110 ILE A CA 1
ATOM 855 C C . ILE A 1 110 ? -2.160 3.849 -7.540 1.00 98.62 110 ILE A C 1
ATOM 857 O O . ILE A 1 110 ? -2.913 4.156 -6.614 1.00 98.62 110 ILE A O 1
ATOM 861 N N . SER A 1 111 ? -2.561 3.898 -8.808 1.00 98.50 111 SER A N 1
ATOM 862 C CA . SER A 1 111 ? -3.856 4.459 -9.228 1.00 98.50 111 SER A CA 1
ATOM 863 C C . SER A 1 111 ? -4.493 3.692 -10.395 1.00 98.50 111 SER A C 1
ATOM 865 O O . SER A 1 111 ? -3.949 2.702 -10.893 1.00 98.50 111 SER A O 1
ATOM 867 N N . GLY A 1 112 ? -5.695 4.095 -10.817 1.00 98.19 112 GLY A N 1
ATOM 868 C CA . GLY A 1 112 ? -6.490 3.378 -11.815 1.00 98.19 112 GLY A CA 1
ATOM 869 C C . GLY A 1 112 ? -6.903 1.982 -11.335 1.00 98.19 112 GLY A C 1
ATOM 870 O O . GLY A 1 112 ? -7.579 1.828 -10.324 1.00 98.19 112 GLY A O 1
ATOM 871 N N . ARG A 1 113 ? -6.516 0.946 -12.077 1.00 97.88 113 ARG A N 1
ATOM 872 C CA . ARG A 1 113 ? -6.603 -0.478 -11.707 1.00 97.88 113 ARG A CA 1
ATOM 873 C C . ARG A 1 113 ? -5.210 -1.075 -11.453 1.00 97.88 113 ARG A C 1
ATOM 875 O O . ARG A 1 113 ? -5.063 -2.293 -11.542 1.00 97.88 113 ARG A O 1
ATOM 882 N N . GLY A 1 114 ? -4.209 -0.240 -11.161 1.00 98.00 114 GLY A N 1
ATOM 883 C CA . GLY A 1 114 ? -2.827 -0.653 -10.937 1.00 98.00 114 GLY A CA 1
ATOM 884 C C . GLY A 1 114 ? -2.701 -1.690 -9.819 1.00 98.00 114 GLY A C 1
ATOM 885 O O . GLY A 1 114 ? -3.420 -1.641 -8.816 1.00 98.00 114 GLY A O 1
ATOM 886 N N . ARG A 1 115 ? -1.799 -2.658 -10.002 1.00 98.50 115 ARG A N 1
ATOM 887 C CA . ARG A 1 115 ? -1.617 -3.791 -9.085 1.00 98.50 115 ARG A CA 1
ATOM 888 C C . ARG A 1 115 ? -0.165 -3.918 -8.661 1.00 98.50 115 ARG A C 1
ATOM 890 O O . ARG A 1 115 ? 0.709 -4.096 -9.502 1.00 98.50 115 ARG A O 1
ATOM 897 N N . VAL A 1 116 ? 0.076 -3.929 -7.356 1.00 98.81 116 VAL A N 1
ATOM 898 C CA . VAL A 1 116 ? 1.384 -4.235 -6.770 1.00 98.81 116 VAL A CA 1
ATOM 899 C C . VAL A 1 116 ? 1.231 -5.439 -5.851 1.00 98.81 116 VAL A C 1
ATOM 901 O O . VAL A 1 116 ? 0.467 -5.397 -4.889 1.00 98.81 116 VAL A O 1
ATOM 904 N N . VAL A 1 117 ? 1.905 -6.544 -6.169 1.00 98.81 117 VAL A N 1
ATOM 905 C CA . VAL A 1 117 ? 1.713 -7.821 -5.464 1.00 98.81 117 VAL A CA 1
ATOM 906 C C . VAL A 1 117 ? 3.049 -8.459 -5.118 1.00 98.81 117 VAL A C 1
ATOM 908 O O . VAL A 1 117 ? 3.830 -8.763 -6.012 1.00 98.81 117 VAL A O 1
ATOM 911 N N . SER A 1 118 ? 3.284 -8.754 -3.840 1.00 98.75 118 SER A N 1
ATOM 912 C CA . SER A 1 118 ? 4.523 -9.396 -3.379 1.00 98.75 118 SER A CA 1
ATOM 913 C C . SER A 1 118 ? 5.791 -8.644 -3.799 1.00 98.75 118 SER A C 1
ATOM 915 O O . SER A 1 118 ? 6.793 -9.270 -4.132 1.00 98.75 118 SER A O 1
ATOM 917 N N . SER A 1 119 ? 5.738 -7.313 -3.817 1.00 98.75 119 SER A N 1
ATOM 918 C CA . SER A 1 119 ? 6.787 -6.462 -4.383 1.00 98.75 119 SER A CA 1
ATOM 919 C C . SER A 1 119 ? 7.362 -5.492 -3.350 1.00 98.75 119 SER A C 1
ATOM 921 O O . SER A 1 119 ? 6.723 -5.168 -2.348 1.00 98.75 119 SER A O 1
ATOM 923 N N . TYR A 1 120 ? 8.575 -5.014 -3.617 1.00 98.50 120 TYR A N 1
ATOM 924 C CA . TYR A 1 120 ? 9.238 -3.968 -2.842 1.00 98.50 120 TYR A CA 1
ATOM 925 C C . TYR A 1 120 ? 9.490 -2.760 -3.745 1.00 98.50 120 TYR A C 1
ATOM 927 O O . TYR A 1 120 ? 10.199 -2.881 -4.744 1.00 98.50 120 TYR A O 1
ATOM 935 N N . LEU A 1 121 ? 8.908 -1.611 -3.412 1.00 98.06 121 LEU A N 1
ATOM 936 C CA . LEU A 1 121 ? 9.055 -0.374 -4.176 1.00 98.06 121 LEU A CA 1
ATOM 937 C C . LEU A 1 121 ? 9.693 0.697 -3.293 1.00 98.06 121 LEU A C 1
ATOM 939 O O . LEU A 1 121 ? 9.203 0.960 -2.195 1.00 98.06 121 LEU A O 1
ATOM 943 N N . GLN A 1 122 ? 10.746 1.338 -3.792 1.00 95.62 122 GLN A N 1
ATOM 944 C CA . GLN A 1 122 ? 11.406 2.449 -3.116 1.00 95.62 122 GLN A CA 1
ATOM 945 C C . GLN A 1 122 ? 11.838 3.529 -4.113 1.00 95.62 122 GLN A C 1
ATOM 947 O O . GLN A 1 122 ? 12.453 3.244 -5.134 1.00 95.62 122 GLN A O 1
ATOM 952 N N . GLY A 1 123 ? 11.556 4.794 -3.814 1.00 93.12 123 GLY A N 1
ATOM 953 C CA . GLY A 1 123 ? 11.799 5.906 -4.741 1.00 93.12 123 GLY A CA 1
ATOM 954 C C . GLY A 1 123 ? 10.522 6.453 -5.383 1.00 93.12 123 GLY A C 1
ATOM 955 O O . GLY A 1 123 ? 9.413 6.173 -4.936 1.00 93.12 123 GLY A O 1
ATOM 956 N N . ASN A 1 124 ? 10.677 7.308 -6.393 1.00 94.44 124 ASN A N 1
ATOM 957 C CA . ASN A 1 124 ? 9.566 8.026 -7.013 1.00 94.44 124 ASN A CA 1
ATOM 958 C C . ASN A 1 124 ? 8.899 7.138 -8.073 1.00 94.44 124 ASN A C 1
ATOM 960 O O . ASN A 1 124 ? 9.253 7.192 -9.253 1.00 94.44 124 ASN A O 1
ATOM 964 N N . ILE A 1 125 ? 7.971 6.287 -7.635 1.00 96.12 125 ILE A N 1
ATOM 965 C CA . ILE A 1 125 ? 7.390 5.234 -8.472 1.00 96.12 125 ILE A CA 1
ATOM 966 C C . ILE A 1 125 ? 5.899 5.478 -8.687 1.00 96.12 125 ILE A C 1
ATOM 968 O O . ILE A 1 125 ? 5.151 5.670 -7.730 1.00 96.12 125 ILE A O 1
ATOM 972 N N . ARG A 1 126 ? 5.443 5.409 -9.938 1.00 97.25 126 ARG A N 1
ATOM 973 C CA . ARG A 1 126 ? 4.017 5.433 -10.277 1.00 97.25 126 ARG A CA 1
ATOM 974 C C . ARG A 1 126 ? 3.610 4.132 -10.953 1.00 97.25 126 ARG A C 1
ATOM 976 O O . ARG A 1 126 ? 4.246 3.730 -11.919 1.00 97.25 126 ARG A O 1
ATOM 983 N N . VAL A 1 127 ? 2.527 3.515 -10.486 1.00 98.12 127 VAL A N 1
ATOM 984 C CA . VAL A 1 127 ? 1.871 2.379 -11.148 1.00 98.12 127 VAL A CA 1
ATOM 985 C C . VAL A 1 127 ? 0.422 2.756 -11.441 1.00 98.12 127 VAL A C 1
ATOM 987 O O . VAL A 1 127 ? -0.366 2.952 -10.519 1.00 98.12 127 VAL A O 1
ATOM 990 N N . SER A 1 128 ? 0.051 2.883 -12.713 1.00 97.25 128 SER A N 1
ATOM 991 C CA . SER A 1 128 ? -1.280 3.368 -13.110 1.00 97.25 128 SER A CA 1
ATOM 992 C C . SER A 1 128 ? -1.861 2.629 -14.321 1.00 97.25 128 SER A C 1
ATOM 994 O O . SER A 1 128 ? -1.225 1.759 -14.915 1.00 97.25 128 SER A O 1
ATOM 996 N N . GLY A 1 129 ? -3.108 2.942 -14.689 1.00 95.94 129 GLY A N 1
ATOM 997 C CA . GLY A 1 129 ? -3.836 2.184 -15.713 1.00 95.94 129 GLY A CA 1
ATOM 998 C C . GLY A 1 129 ? -4.217 0.798 -15.192 1.00 95.94 129 GLY A C 1
ATOM 999 O O . GLY A 1 129 ? -4.712 0.686 -14.080 1.00 95.94 129 GLY A O 1
ATOM 1000 N N . GLU A 1 130 ? -3.983 -0.254 -15.967 1.00 96.38 130 GLU A N 1
ATOM 1001 C CA . GLU A 1 130 ? -4.115 -1.661 -15.554 1.00 96.38 130 GLU A CA 1
ATOM 1002 C C . GLU A 1 130 ? -2.748 -2.333 -15.347 1.00 96.38 130 GLU A C 1
ATOM 1004 O O . GLU A 1 130 ? -2.639 -3.559 -15.383 1.00 96.38 130 GLU A O 1
ATOM 1009 N N . ALA A 1 131 ? -1.693 -1.537 -15.151 1.00 97.06 131 ALA A N 1
ATOM 1010 C CA . ALA A 1 131 ? -0.346 -2.053 -14.990 1.00 97.06 131 ALA A CA 1
ATOM 1011 C C . ALA A 1 131 ? -0.196 -2.939 -13.742 1.00 97.06 131 ALA A C 1
ATOM 1013 O O . ALA A 1 131 ? -0.800 -2.685 -12.693 1.00 97.06 131 ALA A O 1
ATOM 1014 N N . ALA A 1 132 ? 0.656 -3.958 -13.842 1.00 97.81 132 ALA A N 1
ATOM 1015 C CA . ALA A 1 132 ? 0.931 -4.900 -12.766 1.00 97.81 132 ALA A CA 1
ATOM 1016 C C . ALA A 1 132 ? 2.434 -5.019 -12.481 1.00 97.81 132 ALA A C 1
ATOM 1018 O O . ALA A 1 132 ? 3.233 -5.266 -13.383 1.00 97.81 132 ALA A O 1
ATOM 1019 N N . VAL A 1 133 ? 2.798 -4.904 -11.203 1.00 98.38 133 VAL A N 1
ATOM 1020 C CA . VAL A 1 133 ? 4.145 -5.135 -10.672 1.00 98.38 133 VAL A CA 1
ATOM 1021 C C . VAL A 1 133 ? 4.080 -6.248 -9.633 1.00 98.38 133 VAL A C 1
ATOM 1023 O O . VAL A 1 133 ? 3.565 -6.071 -8.526 1.00 98.38 133 VAL A O 1
ATOM 1026 N N . VAL A 1 134 ? 4.598 -7.419 -9.981 1.00 98.50 134 VAL A N 1
ATOM 1027 C CA . VAL A 1 134 ? 4.408 -8.648 -9.211 1.00 98.50 134 VAL A CA 1
ATOM 1028 C C . VAL A 1 134 ? 5.750 -9.300 -8.904 1.00 98.50 134 VAL A C 1
ATOM 1030 O O . VAL A 1 134 ? 6.581 -9.454 -9.797 1.00 98.50 134 VAL A O 1
ATOM 1033 N N . ARG A 1 135 ? 5.970 -9.700 -7.646 1.00 98.31 135 ARG A N 1
ATOM 1034 C CA . ARG A 1 135 ? 7.211 -10.357 -7.187 1.00 98.31 135 ARG A CA 1
ATOM 1035 C C . ARG A 1 135 ? 8.476 -9.608 -7.611 1.00 98.31 135 ARG A C 1
ATOM 1037 O O . ARG A 1 135 ? 9.477 -10.216 -7.969 1.00 98.31 135 ARG A O 1
ATOM 1044 N N 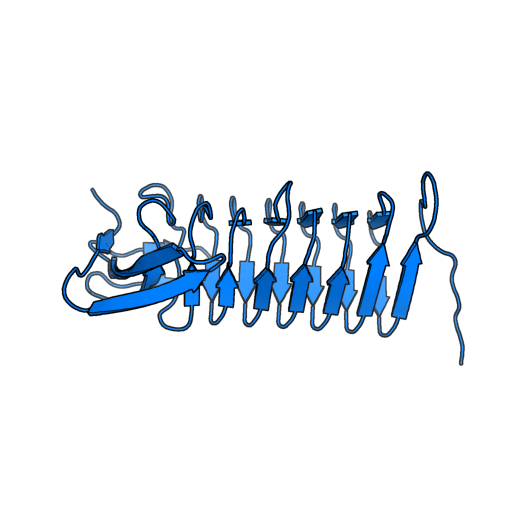. SER A 1 136 ? 8.409 -8.282 -7.622 1.00 97.94 136 SER A N 1
ATOM 1045 C CA . SER A 1 136 ? 9.453 -7.445 -8.205 1.00 97.94 136 SER A CA 1
ATOM 1046 C C . SER A 1 136 ? 10.007 -6.454 -7.193 1.00 97.94 136 SER A C 1
ATOM 1048 O O . SER A 1 136 ? 9.333 -6.063 -6.237 1.00 97.94 136 SER A O 1
ATOM 1050 N N . LYS A 1 137 ? 11.250 -6.037 -7.419 1.00 97.81 137 LYS A N 1
ATOM 1051 C CA . LYS A 1 137 ? 11.888 -4.944 -6.691 1.00 97.81 137 LYS A CA 1
ATOM 1052 C C . LYS A 1 137 ? 12.075 -3.768 -7.637 1.00 97.81 137 LYS A C 1
ATOM 1054 O O . LYS A 1 137 ? 12.517 -3.965 -8.767 1.00 97.81 137 LYS A O 1
ATOM 1059 N N . MET A 1 138 ? 11.710 -2.570 -7.198 1.00 95.88 138 MET A N 1
ATOM 1060 C CA . MET A 1 138 ? 11.880 -1.353 -7.987 1.00 95.88 138 MET A CA 1
ATOM 1061 C C . MET A 1 138 ? 12.503 -0.251 -7.145 1.00 95.88 138 MET A C 1
ATOM 1063 O O . MET A 1 138 ? 12.001 0.055 -6.062 1.00 95.88 138 MET A O 1
ATOM 1067 N N . PHE A 1 139 ? 13.560 0.360 -7.674 1.00 94.81 139 PHE A N 1
ATOM 1068 C CA . PHE A 1 139 ? 14.300 1.431 -7.024 1.00 94.81 139 PHE A CA 1
ATOM 1069 C C . PHE A 1 139 ? 14.481 2.629 -7.961 1.00 94.81 139 PHE A C 1
ATOM 1071 O O . PHE A 1 139 ? 14.988 2.485 -9.074 1.00 94.81 139 PHE A O 1
ATOM 1078 N N . GLY A 1 140 ? 14.117 3.827 -7.498 1.00 92.81 140 GLY A N 1
ATOM 1079 C CA . GLY A 1 140 ? 14.401 5.086 -8.196 1.00 92.81 140 GLY A CA 1
ATOM 1080 C C . GLY A 1 140 ? 13.186 5.744 -8.855 1.00 92.81 140 GLY A C 1
ATOM 1081 O O . GLY A 1 140 ? 12.119 5.772 -8.250 1.00 92.81 140 GLY A O 1
ATOM 1082 N N . ASN A 1 141 ? 13.348 6.345 -10.042 1.00 92.38 141 ASN A N 1
ATOM 1083 C CA . ASN A 1 141 ? 12.291 7.124 -10.716 1.00 92.38 141 ASN A CA 1
ATOM 1084 C C . ASN A 1 141 ? 11.629 6.308 -11.842 1.00 92.38 141 ASN A C 1
ATOM 1086 O O . ASN A 1 141 ? 12.110 6.314 -12.975 1.00 92.38 141 ASN A O 1
ATOM 1090 N N . ILE A 1 142 ? 10.546 5.586 -11.543 1.00 93.88 142 ILE A N 1
ATOM 1091 C CA . ILE A 1 142 ? 9.969 4.587 -12.462 1.00 93.88 142 ILE A CA 1
ATOM 1092 C C . ILE A 1 142 ? 8.464 4.815 -12.635 1.00 93.88 142 ILE A C 1
ATOM 1094 O O . ILE A 1 142 ? 7.711 4.832 -11.666 1.00 93.88 142 ILE A O 1
ATOM 1098 N N . ASN A 1 143 ? 8.006 4.922 -13.880 1.00 94.94 143 ASN A N 1
ATOM 1099 C CA . ASN A 1 143 ? 6.590 4.988 -14.230 1.00 94.94 143 ASN A CA 1
ATOM 1100 C C . ASN A 1 143 ? 6.182 3.699 -14.948 1.00 94.94 143 ASN A C 1
ATOM 1102 O O . ASN A 1 143 ? 6.622 3.455 -16.066 1.00 94.94 143 ASN A O 1
ATOM 1106 N N . VAL A 1 144 ? 5.311 2.902 -14.334 1.00 96.19 144 VAL A N 1
ATOM 1107 C CA . VAL A 1 144 ? 4.687 1.718 -14.934 1.00 96.19 144 VAL A CA 1
ATOM 1108 C C . VAL A 1 144 ? 3.227 2.047 -15.240 1.00 96.19 144 VAL A C 1
ATOM 1110 O O . VAL A 1 144 ? 2.443 2.298 -14.327 1.00 96.19 144 VAL A O 1
ATOM 1113 N N . PHE A 1 145 ? 2.830 2.089 -16.508 1.00 95.06 145 PHE A N 1
ATOM 1114 C CA . PHE A 1 145 ? 1.490 2.560 -16.872 1.00 95.06 145 PHE A CA 1
ATOM 1115 C C . PHE A 1 145 ? 0.891 1.841 -18.083 1.00 95.06 145 PHE A C 1
ATOM 1117 O O . PHE A 1 145 ? 1.529 1.026 -18.750 1.00 95.06 145 PHE A O 1
ATOM 1124 N N . GLY A 1 146 ? -0.381 2.127 -18.369 1.00 93.75 146 GLY A N 1
ATOM 1125 C CA . GLY A 1 146 ? -1.123 1.449 -19.429 1.00 93.75 146 GLY A CA 1
ATOM 1126 C C . GLY A 1 146 ? -1.492 0.032 -19.002 1.00 93.75 146 GLY A C 1
ATOM 1127 O O . GLY A 1 146 ? -2.155 -0.133 -17.988 1.00 93.75 146 GLY A O 1
ATOM 1128 N N . ILE A 1 147 ? -1.079 -0.981 -19.764 1.00 94.06 147 ILE A N 1
ATOM 1129 C CA . ILE A 1 147 ? -1.362 -2.404 -19.483 1.00 94.06 147 ILE A CA 1
ATOM 1130 C C . ILE A 1 147 ? -0.071 -3.215 -19.281 1.00 94.06 147 ILE A C 1
ATOM 1132 O O . ILE A 1 147 ? -0.020 -4.415 -19.564 1.00 94.06 147 ILE A O 1
ATOM 1136 N N . ALA A 1 148 ? 0.985 -2.535 -18.828 1.00 93.06 148 ALA A N 1
ATOM 1137 C CA . ALA A 1 148 ? 2.315 -3.106 -18.694 1.00 93.06 148 ALA A CA 1
ATOM 1138 C C . ALA A 1 148 ? 2.403 -4.086 -17.520 1.00 93.06 148 ALA A C 1
ATOM 1140 O O . ALA A 1 148 ? 1.702 -3.972 -16.515 1.00 93.06 148 ALA A O 1
ATOM 1141 N N . ASN A 1 149 ? 3.287 -5.064 -17.651 1.00 92.94 149 ASN A N 1
ATOM 1142 C CA . ASN A 1 149 ? 3.379 -6.207 -16.760 1.00 92.94 149 ASN A CA 1
ATOM 1143 C C . ASN A 1 149 ? 4.845 -6.469 -16.409 1.00 92.94 149 ASN A C 1
ATOM 1145 O O . ASN A 1 149 ? 5.650 -6.791 -17.282 1.00 92.94 149 ASN A O 1
ATOM 1149 N N . VAL A 1 150 ? 5.184 -6.354 -15.128 1.00 95.25 150 VAL A N 1
ATOM 1150 C CA . VAL A 1 150 ? 6.533 -6.572 -14.598 1.00 95.25 150 VAL A CA 1
ATOM 1151 C C . VAL A 1 150 ? 6.466 -7.678 -13.548 1.00 95.25 150 VAL A C 1
ATOM 1153 O O . VAL A 1 150 ? 5.885 -7.486 -12.481 1.00 95.25 150 VAL A O 1
ATOM 1156 N N . TYR A 1 151 ? 7.028 -8.843 -13.861 1.00 95.56 151 TYR A N 1
ATOM 1157 C CA . TYR A 1 151 ? 7.004 -10.039 -13.020 1.00 95.56 151 TYR A CA 1
ATOM 1158 C C . TYR A 1 151 ? 8.422 -10.505 -12.701 1.00 95.56 151 TYR A C 1
ATOM 1160 O O . TYR A 1 151 ? 9.251 -10.632 -13.596 1.00 95.56 151 TYR A O 1
ATOM 1168 N N . ASP A 1 152 ? 8.695 -10.831 -11.439 1.00 95.81 152 ASP A N 1
ATOM 1169 C CA . ASP A 1 152 ? 9.973 -11.438 -11.041 1.00 95.81 152 ASP A CA 1
ATOM 1170 C C . ASP A 1 152 ? 11.198 -10.607 -11.483 1.00 95.81 152 ASP A C 1
ATOM 1172 O O . ASP A 1 152 ? 12.221 -11.148 -11.901 1.00 95.81 152 ASP A O 1
ATOM 1176 N N . CYS A 1 153 ? 11.081 -9.276 -11.452 1.00 93.25 153 CYS A N 1
ATOM 1177 C CA . CYS A 1 153 ? 12.103 -8.359 -11.950 1.00 93.25 153 CYS A CA 1
ATOM 1178 C C . CYS A 1 153 ? 12.821 -7.604 -10.828 1.00 93.25 153 CYS A C 1
ATOM 1180 O O . CYS A 1 153 ? 12.244 -7.316 -9.778 1.00 93.25 153 CYS A O 1
ATOM 1182 N N . ASN A 1 154 ? 14.061 -7.200 -11.104 1.00 94.00 154 ASN A N 1
ATOM 1183 C CA . ASN A 1 154 ? 14.735 -6.125 -10.380 1.00 94.00 154 ASN A CA 1
ATOM 1184 C C . ASN A 1 154 ? 14.887 -4.920 -11.317 1.00 94.00 154 ASN A C 1
ATOM 1186 O O . ASN A 1 154 ? 15.512 -5.039 -12.369 1.00 94.00 154 ASN A O 1
ATOM 1190 N N . VAL A 1 155 ? 14.296 -3.781 -10.971 1.00 93.44 155 VAL A N 1
ATOM 1191 C CA . VAL A 1 155 ? 14.316 -2.566 -11.795 1.00 93.44 155 VAL A CA 1
ATOM 1192 C C . VAL A 1 155 ? 14.967 -1.451 -10.998 1.00 93.44 155 VAL A C 1
ATOM 1194 O O . VAL A 1 155 ? 14.472 -1.074 -9.940 1.00 93.44 155 VAL A O 1
ATOM 1197 N N . GLU A 1 156 ? 16.052 -0.893 -11.509 1.00 92.81 156 GLU A N 1
ATOM 1198 C CA . GLU A 1 156 ? 16.749 0.217 -10.868 1.00 92.81 156 GLU A CA 1
ATOM 1199 C C . GLU A 1 156 ? 16.947 1.339 -11.883 1.00 92.81 156 GLU A C 1
ATOM 1201 O O . GLU A 1 156 ? 17.426 1.116 -12.997 1.00 92.81 156 GLU A O 1
ATOM 1206 N N . SER A 1 157 ? 16.563 2.557 -11.509 1.00 87.88 157 SER A N 1
ATOM 1207 C CA . SER A 1 157 ? 16.672 3.713 -12.392 1.00 87.88 157 SER A CA 1
ATOM 1208 C C . SER A 1 157 ? 17.132 4.956 -11.647 1.00 87.88 157 SER A C 1
ATOM 1210 O O . SER A 1 157 ? 16.454 5.435 -10.739 1.00 87.88 157 SER A O 1
ATOM 1212 N N . ASN A 1 158 ? 18.263 5.528 -12.061 1.00 83.94 158 ASN A N 1
ATOM 1213 C CA . ASN A 1 158 ? 18.723 6.822 -11.543 1.00 83.94 158 ASN A CA 1
ATOM 1214 C C . ASN A 1 158 ? 18.167 8.020 -12.342 1.00 83.94 158 ASN A C 1
ATOM 1216 O O . ASN A 1 158 ? 18.315 9.167 -11.924 1.00 83.94 158 ASN A O 1
ATOM 1220 N N . SER A 1 159 ? 17.486 7.750 -13.455 1.00 85.81 159 SER A N 1
ATOM 1221 C CA . SER A 1 159 ? 16.742 8.707 -14.272 1.00 85.81 159 SER A CA 1
ATOM 1222 C C . SER A 1 159 ? 15.280 8.286 -14.401 1.00 85.81 159 SER A C 1
ATOM 1224 O O . SER A 1 159 ? 14.867 7.303 -13.788 1.00 85.81 159 SER A O 1
ATOM 1226 N N . THR A 1 160 ? 14.458 9.033 -15.138 1.00 88.56 160 THR A N 1
ATOM 1227 C CA . THR A 1 160 ? 13.078 8.605 -15.403 1.00 88.56 160 THR A CA 1
ATOM 1228 C C . THR A 1 160 ? 13.079 7.398 -16.342 1.00 88.56 160 THR A C 1
ATOM 1230 O O . THR A 1 160 ? 13.530 7.504 -17.482 1.00 88.56 160 THR A O 1
ATOM 1233 N N . LEU A 1 161 ? 12.534 6.276 -15.869 1.00 90.69 161 LEU A N 1
ATOM 1234 C CA . LEU A 1 161 ? 12.251 5.084 -16.666 1.00 90.69 161 LEU A CA 1
ATOM 1235 C C . LEU A 1 161 ? 10.741 4.939 -16.865 1.00 90.69 161 LEU A C 1
ATOM 1237 O O . LEU A 1 161 ? 9.981 4.899 -15.897 1.00 90.69 161 LEU A O 1
ATOM 1241 N N . GLU A 1 162 ? 10.313 4.816 -18.117 1.00 91.94 162 GLU A N 1
ATOM 1242 C CA . GLU A 1 162 ? 8.923 4.540 -18.483 1.00 91.94 162 GLU A CA 1
ATOM 1243 C C . GLU A 1 162 ? 8.774 3.088 -18.948 1.00 91.94 162 GLU A C 1
ATOM 1245 O O . GLU A 1 162 ? 9.434 2.658 -19.892 1.00 91.94 162 GLU A O 1
ATOM 1250 N N . ILE A 1 163 ? 7.888 2.346 -18.286 1.00 89.94 163 ILE A N 1
ATOM 1251 C CA . ILE A 1 163 ? 7.453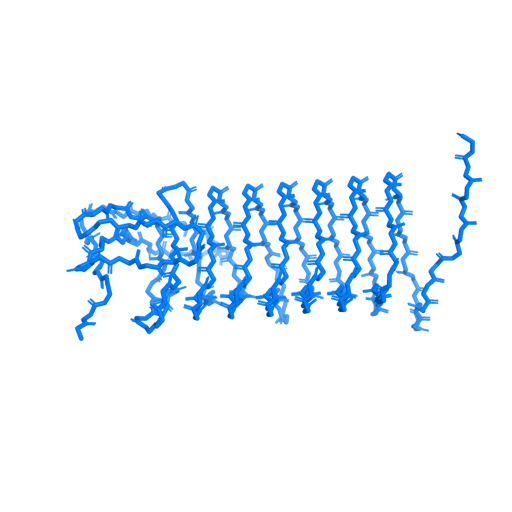 0.999 -18.651 1.00 89.94 163 ILE A CA 1
ATOM 1252 C C . ILE A 1 163 ? 5.973 1.095 -19.027 1.00 89.94 163 ILE A C 1
ATOM 1254 O O . ILE A 1 163 ? 5.113 1.328 -18.174 1.00 89.94 163 ILE A O 1
ATOM 1258 N N . ALA A 1 164 ? 5.668 0.956 -20.313 1.00 88.12 164 ALA A N 1
ATOM 1259 C CA . ALA A 1 164 ? 4.364 1.316 -20.866 1.00 88.12 164 ALA A CA 1
ATOM 1260 C C . ALA A 1 164 ? 3.800 0.240 -21.803 1.00 88.12 164 ALA A C 1
ATOM 1262 O O . ALA A 1 164 ? 4.479 -0.708 -22.182 1.00 88.12 164 ALA A O 1
ATOM 1263 N N . ASN A 1 165 ? 2.557 0.427 -22.258 1.00 77.00 165 ASN A N 1
ATOM 1264 C CA . ASN A 1 165 ? 1.913 -0.402 -23.291 1.00 77.00 165 ASN A CA 1
ATOM 1265 C C . ASN A 1 165 ? 1.761 -1.886 -22.890 1.00 77.00 165 ASN A C 1
ATOM 1267 O O . ASN A 1 165 ? 1.624 -2.201 -21.715 1.00 77.00 165 ASN A O 1
ATOM 1271 N N . ARG A 1 166 ? 1.724 -2.808 -23.867 1.00 65.00 166 ARG A N 1
ATOM 1272 C CA . ARG A 1 166 ? 1.702 -4.274 -23.661 1.00 65.00 166 ARG A CA 1
ATOM 1273 C C . ARG A 1 166 ? 3.079 -4.844 -23.295 1.00 65.00 166 ARG A C 1
ATOM 1275 O O . ARG A 1 166 ? 3.338 -6.016 -23.565 1.00 65.00 166 ARG A O 1
ATOM 1282 N N . GLU A 1 167 ? 3.985 -4.034 -22.752 1.00 74.44 167 GLU A N 1
ATOM 1283 C CA . GLU A 1 167 ? 5.296 -4.537 -22.362 1.00 74.44 167 GLU A CA 1
ATOM 1284 C C . GLU A 1 167 ? 5.161 -5.556 -21.230 1.00 74.44 167 GLU A C 1
ATOM 1286 O O . GLU A 1 167 ? 4.419 -5.365 -20.263 1.00 74.44 167 GLU A O 1
ATOM 1291 N N . TYR A 1 168 ? 5.863 -6.671 -21.401 1.00 78.06 168 TYR A N 1
ATOM 1292 C CA . TYR A 1 168 ? 5.817 -7.820 -20.516 1.00 78.06 168 TYR A CA 1
ATOM 1293 C C . TYR A 1 168 ? 7.255 -8.211 -20.170 1.00 78.06 168 TYR A C 1
ATOM 1295 O O . TYR A 1 168 ? 7.975 -8.766 -21.004 1.00 78.06 168 TYR A O 1
ATOM 1303 N N . TYR A 1 169 ? 7.680 -7.882 -18.952 1.00 82.62 169 TYR A N 1
ATOM 1304 C CA . TYR A 1 169 ? 9.001 -8.204 -18.418 1.00 82.62 169 TYR A CA 1
ATOM 1305 C C . TYR A 1 169 ? 8.868 -9.333 -17.401 1.00 82.62 169 TYR A C 1
ATOM 1307 O O . TYR A 1 169 ? 8.085 -9.226 -16.459 1.00 82.62 169 TYR A O 1
ATOM 1315 N N . VAL A 1 170 ? 9.641 -10.406 -17.591 1.00 86.25 170 VAL A N 1
ATOM 1316 C CA . VAL A 1 170 ? 9.704 -11.543 -16.661 1.00 86.25 170 VAL A CA 1
ATOM 1317 C C . VAL A 1 170 ? 11.149 -11.917 -16.390 1.00 86.25 170 VAL A C 1
ATOM 1319 O O . VAL A 1 170 ? 11.911 -12.121 -17.340 1.00 86.25 170 VAL A O 1
ATOM 1322 N N . GLY A 1 171 ? 11.526 -12.022 -15.114 1.00 82.06 171 GLY A N 1
ATOM 1323 C CA . GLY A 1 171 ? 12.849 -12.521 -14.720 1.00 82.06 171 GLY A CA 1
ATOM 1324 C C . GLY A 1 171 ? 13.998 -11.609 -15.155 1.00 82.06 171 GLY A C 1
ATOM 1325 O O . GLY A 1 171 ? 15.099 -12.087 -15.423 1.00 82.06 171 GLY A O 1
ATOM 1326 N N . LYS A 1 172 ? 13.735 -10.309 -15.338 1.00 82.25 172 LYS A N 1
ATOM 1327 C CA . LYS A 1 172 ? 14.715 -9.346 -15.865 1.00 82.25 172 LYS A CA 1
ATOM 1328 C C . LYS A 1 172 ? 15.316 -8.482 -14.768 1.00 82.25 172 LYS A C 1
ATOM 1330 O O . LYS A 1 172 ? 14.601 -8.004 -13.891 1.00 82.25 172 LYS A O 1
ATOM 1335 N N . THR A 1 173 ? 16.603 -8.189 -14.920 1.00 86.94 173 THR A N 1
ATOM 1336 C CA . THR A 1 173 ? 17.229 -7.018 -14.307 1.00 86.94 173 THR A CA 1
ATOM 1337 C C . THR A 1 173 ? 17.213 -5.882 -15.324 1.00 86.94 173 THR A C 1
ATOM 1339 O O . THR A 1 173 ? 17.745 -6.040 -16.423 1.00 86.94 173 THR A O 1
ATOM 1342 N N . ILE A 1 174 ? 16.586 -4.760 -14.978 1.00 85.00 174 ILE A N 1
ATOM 1343 C CA . ILE A 1 174 ? 16.466 -3.570 -15.824 1.00 85.00 174 ILE A CA 1
ATOM 1344 C C . ILE A 1 174 ? 17.206 -2.437 -15.121 1.00 85.00 174 ILE A C 1
ATOM 1346 O O . ILE A 1 174 ? 16.853 -2.077 -14.002 1.00 85.00 174 ILE A O 1
ATOM 1350 N N . LEU A 1 175 ? 18.227 -1.889 -15.778 1.00 83.00 175 LEU A N 1
ATOM 1351 C CA . LEU A 1 175 ? 19.015 -0.770 -15.270 1.00 83.00 175 LEU A CA 1
ATOM 1352 C C . LEU A 1 175 ? 18.889 0.397 -16.245 1.00 83.00 175 LEU A C 1
ATOM 1354 O O . LEU A 1 175 ? 19.244 0.254 -17.414 1.00 83.00 175 LEU A O 1
ATOM 1358 N N . ALA A 1 176 ? 18.404 1.540 -15.770 1.00 79.00 176 ALA A N 1
ATOM 1359 C CA . ALA A 1 176 ? 18.332 2.770 -16.553 1.00 79.00 176 ALA A CA 1
ATOM 1360 C C . ALA A 1 176 ? 19.272 3.831 -15.960 1.00 79.00 176 ALA A C 1
ATOM 1362 O O . ALA A 1 176 ? 19.199 4.163 -14.772 1.00 79.00 176 ALA A O 1
ATOM 1363 N N . GLN A 1 177 ? 20.192 4.327 -16.798 1.00 73.06 177 GLN A N 1
ATOM 1364 C CA . GLN A 1 177 ? 21.207 5.318 -16.430 1.00 73.06 177 GLN A CA 1
ATOM 1365 C C . GLN A 1 177 ? 21.279 6.477 -17.434 1.00 73.06 177 GLN A C 1
ATOM 1367 O O . GLN A 1 177 ? 21.467 6.239 -18.623 1.00 73.06 177 GLN A O 1
ATOM 1372 N N . GLY A 1 178 ? 21.199 7.728 -16.969 1.00 58.81 178 GLY A N 1
ATOM 1373 C CA . GLY A 1 178 ? 21.314 8.926 -17.824 1.00 58.81 178 GLY A CA 1
ATOM 1374 C C . GLY A 1 178 ? 19.975 9.471 -18.341 1.00 58.81 178 GLY A C 1
ATOM 1375 O O . GLY A 1 178 ? 18.922 8.913 -18.050 1.00 58.81 178 GLY A O 1
ATOM 1376 N N . ASN A 1 179 ? 19.991 10.599 -19.058 1.00 46.28 179 ASN A N 1
ATOM 1377 C CA . ASN A 1 179 ? 18.771 11.316 -19.448 1.00 46.28 179 ASN A CA 1
ATOM 1378 C C . ASN A 1 179 ? 17.967 10.527 -20.504 1.00 46.28 179 ASN A C 1
ATOM 1380 O O . ASN A 1 179 ? 18.3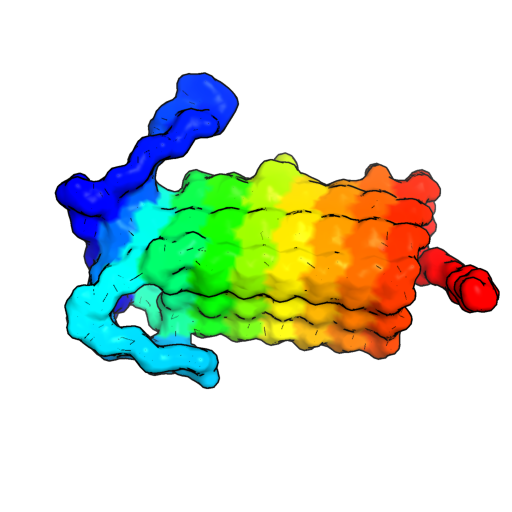57 10.493 -21.663 1.00 46.28 179 ASN A O 1
ATOM 1384 N N . GLU A 1 180 ? 16.843 9.951 -20.063 1.00 44.66 180 GLU A N 1
ATOM 1385 C CA . GLU A 1 180 ? 15.779 9.287 -20.841 1.00 44.66 180 GLU A CA 1
ATOM 1386 C C . GLU A 1 180 ? 16.100 7.887 -21.403 1.00 44.66 180 GLU A C 1
ATOM 1388 O O . GLU A 1 180 ? 16.759 7.724 -22.425 1.00 44.66 180 GLU A O 1
ATOM 1393 N N . HIS A 1 181 ? 15.527 6.854 -20.768 1.00 50.22 181 HIS A N 1
ATOM 1394 C CA . HIS A 1 181 ? 15.425 5.503 -21.334 1.00 50.22 181 HIS A CA 1
ATOM 1395 C C . HIS A 1 181 ? 13.962 5.186 -21.645 1.00 50.22 181 HIS A C 1
ATOM 1397 O O . HIS A 1 181 ? 13.174 4.888 -20.746 1.00 50.22 181 HIS A O 1
ATOM 1403 N N . ARG A 1 182 ? 13.603 5.221 -22.931 1.00 44.25 182 ARG A N 1
ATOM 1404 C CA . ARG A 1 182 ? 12.410 4.539 -23.449 1.00 44.25 182 ARG A CA 1
ATOM 1405 C C . ARG A 1 182 ? 12.822 3.142 -23.900 1.00 44.25 182 ARG A C 1
ATOM 1407 O O . ARG A 1 182 ? 13.527 3.022 -24.893 1.00 44.25 182 ARG A O 1
ATOM 1414 N N . GLY A 1 183 ? 12.369 2.122 -23.169 1.00 43.91 183 GLY A N 1
ATOM 1415 C CA . GLY A 1 183 ? 12.459 0.709 -23.550 1.00 43.91 183 GLY A CA 1
ATOM 1416 C C . GLY A 1 183 ? 13.887 0.176 -23.683 1.00 43.91 183 GLY A C 1
ATOM 1417 O O . GLY A 1 183 ? 14.484 0.232 -24.754 1.00 43.91 183 GLY A O 1
ATOM 1418 N N . VAL A 1 184 ? 14.430 -0.416 -22.616 1.00 40.56 184 VAL A N 1
ATOM 1419 C CA . VAL A 1 184 ? 15.677 -1.183 -22.743 1.00 40.56 184 VAL A CA 1
ATOM 1420 C C . VAL A 1 184 ? 15.397 -2.458 -23.540 1.00 40.56 184 VAL A C 1
ATOM 1422 O O . VAL A 1 184 ? 14.525 -3.260 -23.201 1.00 40.56 184 VAL A O 1
ATOM 1425 N N . GLU A 1 185 ? 16.168 -2.608 -24.615 1.00 37.00 185 GLU A N 1
ATOM 1426 C CA . GLU A 1 185 ? 16.194 -3.723 -25.550 1.00 37.00 185 GLU A CA 1
ATOM 1427 C C . GLU A 1 185 ? 16.080 -5.112 -24.910 1.00 37.00 185 GLU A C 1
ATOM 1429 O O . GLU A 1 185 ? 16.693 -5.451 -23.893 1.00 37.00 185 GLU A O 1
ATOM 1434 N N . LYS A 1 186 ? 15.368 -5.973 -25.645 1.00 45.00 186 LYS A N 1
ATOM 1435 C CA . LYS A 1 186 ? 15.426 -7.432 -25.566 1.00 45.00 186 LYS A CA 1
ATOM 1436 C C . LYS A 1 186 ? 16.876 -7.920 -25.413 1.00 45.00 186 LYS A C 1
ATOM 1438 O O . LYS A 1 186 ? 17.578 -8.106 -26.401 1.00 45.00 186 LYS A O 1
ATOM 1443 N N . ARG A 1 187 ? 17.268 -8.334 -24.209 1.00 34.66 187 ARG A N 1
ATOM 1444 C CA . ARG A 1 187 ? 18.169 -9.487 -24.066 1.00 34.66 187 ARG A CA 1
ATOM 1445 C C . ARG A 1 187 ? 17.353 -10.712 -23.678 1.00 34.66 187 ARG A C 1
ATOM 1447 O O . ARG A 1 187 ? 17.094 -11.001 -22.507 1.00 34.66 187 ARG A O 1
ATOM 1454 N N . LEU A 1 188 ? 16.905 -11.419 -24.716 1.00 44.94 188 LEU A N 1
ATOM 1455 C CA . LEU A 1 188 ? 16.671 -12.860 -24.668 1.00 44.94 188 LEU A CA 1
ATOM 1456 C C . LEU A 1 188 ? 18.046 -13.515 -24.467 1.00 44.94 188 LEU A C 1
ATOM 1458 O O . LEU A 1 188 ? 18.773 -13.762 -25.423 1.00 44.94 188 LEU A O 1
ATOM 1462 N N . GLY A 1 189 ? 18.443 -13.686 -23.208 1.00 32.22 189 GLY A N 1
ATOM 1463 C CA . GLY A 1 189 ? 19.579 -14.511 -22.820 1.00 32.22 189 GLY A CA 1
ATOM 1464 C C . GLY A 1 189 ? 19.037 -15.847 -22.340 1.00 32.22 189 GLY A C 1
ATOM 1465 O O . GLY A 1 189 ? 18.331 -15.847 -21.339 1.00 32.22 189 GLY A O 1
ATOM 1466 N N . ARG A 1 190 ? 19.311 -16.871 -23.155 1.00 35.41 190 ARG A N 1
ATOM 1467 C CA . ARG A 1 190 ? 19.045 -18.320 -23.055 1.00 35.41 190 ARG A CA 1
ATOM 1468 C C . ARG A 1 190 ? 18.539 -18.866 -21.723 1.00 35.41 190 ARG A C 1
ATOM 1470 O O . ARG A 1 190 ? 19.225 -18.650 -20.705 1.00 35.41 190 ARG A O 1
#

pLDDT: mean 91.0, std 14.65, range [32.22, 98.94]

=== Feature glossary ===
The record interleaves many kinds of information about one protein. Here is each kind framed as the question it answers.

Q: What does the local fold look like, residue by residue?
A: The Foldseek 3Di string encodes local tertiary geometry as a 20-letter alphabet — one character per residue — derived from the relative positions of nearby Cα atoms. Unlike the amino-acid sequence, 3Di is a direct function of the 3D structure, so two proteins with the same fold have simil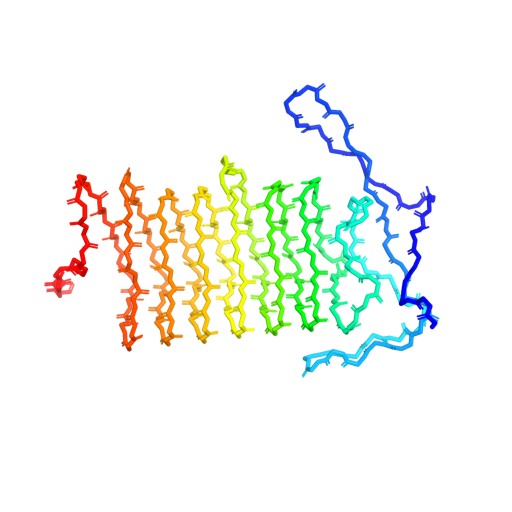ar 3Di strings even at low sequence identity.

Q: Which residues are in helices, strands, or loops?
A: The SS8 string is DSSP's per-residue secondary-structure call. α-helix (H) means an i→i+4 H-bond ladder; β-strand (E) means the residue participates in a β-sheet; 3₁₀ (G) and π (I) are tighter and wider helices; T/S are turns/bends; '-' is loop.

Q: How big and how compact is the whole molecule?
A: Radius of gyration (Rg) is the root-mean-square distance of Cα atoms from their centroid — a single number for overall size and compactness. A globular domain of N residues has Rg ≈ 2.2·N^0.38 Å; an extended or disordered chain has a much larger Rg. The Cα contact count is the number of residue pairs whose Cα atoms are within 8 Å and are more than four positions apart in sequence — a standard proxy for tertiary packing density. The bounding box is the smallest axis-aligned box enclosing all Cα atoms.

Q: Where is each backbone atom in 3D?
A: Structure coordinates are given as an mmCIF _atom_site loop: one row per atom with element, residue name, chain id, sequence number, and x/y/z position in Å. Only the four main-chain atoms per residue are included here; side chains are omitted to keep the record compact.

Q: What is the amino-acid chain?
A: Primary structure: the covalent order of the twenty standard amino acids along the backbone. Two proteins with the same sequence will (almost always) fold to the same structure; two with 30% identity often share a fold but not the details.

Q: What if only a Cα trace is available?
A: Three-state secondary structure (P-SEA) collapses the eight DSSP classes into helix (a), strand (b), and coil (c). P-SEA assigns these from Cα geometry alone — distances and angles — without requiring backbone oxygens, so it works on any Cα trace.

Q: What family and function is it annotated with?
A: Database cross-references. InterPro integrates a dozen domain/family signature databases into unified entries with residue-range hits. GO terms attach function/process/location labels with evidence codes. CATH codes position the fold in a four-level structural taxonomy. Organism is the NCBI-taxonomy species name.

Q: How confident is the AlphaFold model at each residue?
A: pLDDT is the predicted lDDT-Cα score: AlphaFold's confidence that the local environment of each residue (all inter-atomic distances within 15 Å) is correctly placed. It is a per-residue number between 0 and 100, with higher meaning more reliable.

Q: How mobile is each atom in the crystal?
A: B-factor (Debye–Waller factor) reflects atomic displacement in the crystal lattice. It is an experimental observable (units Å²), not a prediction; low values mean the atom is pinned down, high values mean it moves or is heterogeneous across the crystal.

Q: Which residues are buried vs exposed?
A: SASA measures how much of the protein is reachable by solvent. It is computed by rolling a water-sized probe over the atomic surface and summing the exposed area (Å²). Per-residue SASA distinguishes core (buried, low SASA) from surface (exposed, high SASA) residues; total SASA is a whole-molecule size measure.

Q: What do the diagnostic plots show?
A: Plot images: a contact map (which residues are close in 3D, as an N×N binary image), a Ramachandran scatter (backbone torsion angles, revealing secondary-structure composition at a glance), and — for AlphaFold structures — a PAE heatmap (pairwise prediction confidence).

Q: What known structures does this most resemble?
A: The Foldseek neighbor list gives the closest experimentally determined structures in the PDB, ranked by structural alignment. TM-score near 1 means near-identical fold; near 0.3 means only rough topology match. This is how one finds what a novel AlphaFold prediction most resembles in the solved-structure universe.

Q: Are the domains correctly placed relative to each other?
A: Predicted aligned error is AlphaFold's pairwise confidence. Unlike pLDDT (per-residue), PAE is per-residue-pair and captures whether two parts of the structure are correctly placed relative to each other. Units are ångströms of expected positional error.

Q: What do the rendered images show?
A: Structure images are PyMOL renders from six orthogonal camera directions. Cartoon representation draws helices as coils and strands as arrows; sticks shows the backbone as bonds; surface shows the solvent-excluded envelope. Rainbow coloring maps sequence position to hue (blue→red, N→C); chain coloring assigns a distinct color per polypeptide.

Q: What are the backbone torsion angles?
A: φ (phi) and ψ (psi) are the two rotatable backbone dihedrals per residue: φ is the C(i-1)–N–Cα–C torsion, ψ is the N–Cα–C–N(i+1) torsion, both in degrees on (−180°, 180°]. α-helical residues cluster near (−60°, −45°); β-strand residues near (−120°, +130°). A Ramachandran plot is simply a scatter of (φ, ψ) for every residue.